Protein AF-A0A658K3F8-F1 (afdb_monomer_lite)

Foldseek 3Di:
DAEAEAEQFDWDPDDPDQLATAHDPRRLVVLLVVLVVCLPPPAPAEEFESRRSRQSSSVSSCVSNVPDDHHHYDPQLDQVHFPVVVVVVVVVVPDPYYYHHDLFVLLVVLLVVLLVCVVVVNNVVSVVSQVVSCVRQLARARSQEAEEGRETEDSRNLHHHDNQEYYEYNEYEYYNHYQDFPDFDADPVRHGDPDDRGGYYHYYPHYD

Radius of gyration: 18.45 Å; chains: 1; bounding box: 53×33×48 Å

pLDDT: mean 85.7, std 9.73, range [58.06, 98.25]

Secondary structure (DSSP, 8-state):
-EEEE-PPPPB-S--SSGGGPPBPHHHHHHHHHHHHTTTTS---EEEE-SSHHHHHHHHHHHHHTT--SPPEE-TTSSTTS-HHHHHHHHHTT--SEEEE--HHHHHHHHHHHHHHHHHTT-HHHHHHHHHHHHHHHS-EE-TT-EE-TT-EESS-TT-EE-TT-EE-TT-EE-TT-EE--S---B-TTS-B--SS--S-EE-TT-B-

Structure (mmCIF, N/CA/C/O backbone):
data_AF-A0A658K3F8-F1
#
_entry.id   AF-A0A658K3F8-F1
#
loop_
_atom_site.group_PDB
_atom_site.id
_atom_site.type_symbol
_atom_site.label_atom_id
_atom_site.label_alt_id
_atom_site.label_comp_id
_atom_site.label_asym_id
_atom_site.label_entity_id
_atom_site.label_seq_id
_atom_site.pdbx_PDB_ins_code
_atom_site.Cartn_x
_atom_site.Cartn_y
_atom_site.Cartn_z
_atom_site.occupancy
_atom_site.B_iso_or_equiv
_atom_site.auth_seq_id
_atom_site.auth_comp_id
_atom_site.auth_asym_id
_atom_site.auth_atom_id
_atom_site.pdbx_PDB_model_num
ATOM 1 N N . MET A 1 1 ? -20.875 7.433 -0.614 1.00 68.62 1 MET A N 1
ATOM 2 C CA . MET A 1 1 ? -19.942 6.891 0.392 1.00 68.62 1 MET A CA 1
ATOM 3 C C . MET A 1 1 ? -18.562 7.518 0.230 1.00 68.62 1 MET A C 1
ATOM 5 O O . MET A 1 1 ? -17.985 7.473 -0.850 1.00 68.62 1 MET A O 1
ATOM 9 N N . LYS A 1 2 ? -18.049 8.120 1.294 1.00 70.25 2 LYS A N 1
ATOM 10 C CA . LYS A 1 2 ? -16.723 8.706 1.441 1.00 70.25 2 LYS A CA 1
ATOM 11 C C . LYS A 1 2 ? -15.919 7.788 2.354 1.00 70.25 2 LYS A C 1
ATOM 13 O O . LYS A 1 2 ? -16.357 7.418 3.435 1.00 70.25 2 LYS A O 1
ATOM 18 N N . VAL A 1 3 ? -14.759 7.361 1.886 1.00 73.12 3 VAL A N 1
ATOM 19 C CA . VAL A 1 3 ? -13.933 6.394 2.605 1.00 73.12 3 VAL A CA 1
ATOM 20 C C . VAL A 1 3 ? -12.664 7.095 3.055 1.00 73.12 3 VAL A C 1
ATOM 22 O O . VAL A 1 3 ? -11.896 7.597 2.237 1.00 73.12 3 VAL A O 1
ATOM 25 N N . TRP A 1 4 ? -12.463 7.143 4.361 1.00 79.94 4 TRP A N 1
ATOM 26 C CA . TRP A 1 4 ? -11.221 7.535 4.997 1.00 79.94 4 TRP A CA 1
ATOM 27 C C . TRP A 1 4 ? -10.338 6.298 5.104 1.00 79.94 4 TRP A C 1
ATOM 29 O O . TRP A 1 4 ? -10.819 5.225 5.447 1.00 79.94 4 TRP A O 1
ATOM 39 N N . VAL A 1 5 ? -9.048 6.412 4.815 1.00 76.31 5 VAL A N 1
ATOM 40 C CA . VAL A 1 5 ? -8.117 5.286 4.955 1.00 76.31 5 VAL A CA 1
ATOM 41 C C . VAL A 1 5 ? -7.021 5.700 5.918 1.00 76.31 5 VAL A C 1
ATOM 43 O O . VAL A 1 5 ? -6.378 6.726 5.713 1.00 76.31 5 VAL A O 1
ATOM 46 N N . LEU A 1 6 ? -6.817 4.910 6.965 1.00 80.12 6 LEU A N 1
ATOM 47 C CA . LEU A 1 6 ? -5.756 5.093 7.938 1.00 80.12 6 LEU A CA 1
ATOM 48 C C . LEU A 1 6 ? -4.706 3.996 7.773 1.00 80.12 6 LEU A C 1
ATOM 50 O O . LEU A 1 6 ? -5.012 2.820 7.590 1.00 80.12 6 LEU A O 1
ATOM 54 N N . ARG A 1 7 ? -3.435 4.363 7.864 1.00 77.31 7 ARG A N 1
ATOM 55 C CA . ARG A 1 7 ? -2.353 3.389 8.003 1.00 77.31 7 ARG A CA 1
ATOM 56 C C . ARG A 1 7 ? -2.308 2.908 9.457 1.00 77.31 7 ARG A C 1
ATOM 58 O O . ARG A 1 7 ? -2.463 3.709 10.374 1.00 77.31 7 ARG A O 1
ATOM 65 N N . HIS A 1 8 ? -2.090 1.610 9.676 1.00 79.75 8 HIS A N 1
ATOM 66 C CA . HIS A 1 8 ? -1.760 1.137 11.020 1.00 79.75 8 HIS A CA 1
ATOM 67 C C . HIS A 1 8 ? -0.403 1.706 11.448 1.00 79.75 8 HIS A C 1
ATOM 69 O O . HIS A 1 8 ? 0.494 1.836 10.614 1.00 79.75 8 HIS A O 1
ATOM 75 N N . GLY A 1 9 ? -0.232 2.010 12.733 1.00 79.06 9 GLY A N 1
ATOM 76 C CA . GLY A 1 9 ? 1.071 2.437 13.250 1.00 79.06 9 GLY A CA 1
ATOM 77 C C . GLY A 1 9 ? 2.155 1.374 13.052 1.00 79.06 9 GLY A C 1
ATOM 78 O O . GLY A 1 9 ? 1.865 0.219 12.706 1.00 79.06 9 GLY A O 1
ATOM 79 N N . GLU A 1 10 ? 3.411 1.750 13.281 1.00 83.75 10 GLU A N 1
ATOM 80 C CA . GLU A 1 10 ? 4.522 0.800 13.303 1.00 83.75 10 GLU A CA 1
ATOM 81 C C . GLU A 1 10 ? 4.218 -0.423 14.195 1.00 83.75 10 GLU A C 1
ATOM 83 O O . GLU A 1 10 ? 3.785 -0.300 15.344 1.00 83.75 10 GLU A O 1
ATOM 88 N N . ALA A 1 11 ? 4.448 -1.622 13.653 1.00 85.94 11 ALA A N 1
ATOM 89 C CA . ALA A 1 11 ? 4.205 -2.888 14.335 1.00 85.94 11 ALA A CA 1
ATOM 90 C C . ALA A 1 11 ? 5.517 -3.580 14.720 1.00 85.94 11 ALA A C 1
ATOM 92 O O . ALA A 1 11 ? 6.485 -3.566 13.955 1.00 85.94 11 ALA A O 1
ATOM 93 N N . GLN A 1 12 ? 5.521 -4.249 15.874 1.00 88.25 12 GLN A N 1
ATOM 94 C CA . GLN A 1 12 ? 6.663 -4.991 16.411 1.00 88.25 12 GLN A CA 1
ATOM 95 C C . GLN A 1 12 ? 7.253 -5.939 15.367 1.00 88.25 12 GLN A C 1
ATOM 97 O O . GLN A 1 12 ? 6.523 -6.544 14.590 1.00 88.25 12 GLN A O 1
ATOM 102 N N . SER A 1 13 ? 8.574 -6.100 15.341 1.00 77.62 13 SER A N 1
ATOM 103 C CA . SER A 1 13 ? 9.256 -6.925 14.333 1.00 77.62 13 SER A CA 1
ATOM 104 C C . SER A 1 13 ? 9.153 -8.436 14.575 1.00 77.62 13 SER A C 1
ATOM 106 O O . SER A 1 13 ? 9.454 -9.211 13.671 1.00 77.62 13 SER A O 1
ATOM 108 N N . ARG A 1 14 ? 8.740 -8.874 15.773 1.00 81.69 14 ARG A N 1
ATOM 109 C CA . ARG A 1 14 ? 8.625 -10.293 16.147 1.00 81.69 14 ARG A CA 1
ATOM 110 C C . ARG A 1 14 ? 7.246 -10.597 16.724 1.00 81.69 14 ARG A C 1
ATOM 112 O O . ARG A 1 14 ? 6.824 -9.944 17.668 1.00 81.69 14 ARG A O 1
ATOM 119 N N . ALA A 1 15 ? 6.600 -11.625 16.185 1.00 86.12 15 ALA A N 1
ATOM 120 C CA . ALA A 1 15 ? 5.382 -12.249 16.700 1.00 86.12 15 ALA A CA 1
ATOM 121 C C . ALA A 1 15 ? 5.323 -13.707 16.207 1.00 86.12 15 ALA A C 1
ATOM 123 O O . ALA A 1 15 ? 6.185 -14.130 15.434 1.00 86.12 15 ALA A O 1
ATOM 124 N N . ARG A 1 16 ? 4.327 -14.486 16.651 1.00 82.12 16 ARG A N 1
ATOM 125 C CA . ARG A 1 16 ? 4.131 -15.874 16.181 1.00 82.12 16 ARG A CA 1
ATOM 126 C C . ARG A 1 16 ? 3.699 -15.939 14.718 1.00 82.12 16 ARG A C 1
ATOM 128 O O . ARG A 1 16 ? 4.094 -16.850 14.001 1.00 82.12 16 ARG A O 1
ATOM 135 N N . SER A 1 17 ? 2.907 -14.964 14.293 1.00 82.19 17 SER A N 1
ATOM 136 C CA . SER A 1 17 ? 2.431 -14.778 12.929 1.00 82.19 17 SER A CA 1
ATOM 137 C C . SER A 1 17 ? 2.352 -13.284 12.629 1.00 82.19 17 SER A C 1
ATOM 139 O O . SER A 1 17 ? 2.355 -12.462 13.551 1.00 82.19 17 SER A O 1
ATOM 141 N N . ASP A 1 18 ? 2.274 -12.909 11.353 1.00 78.19 18 ASP A N 1
ATOM 142 C CA . ASP A 1 18 ? 2.158 -11.494 11.009 1.00 78.19 18 ASP A CA 1
ATOM 143 C C . ASP A 1 18 ? 0.880 -10.854 11.583 1.00 78.19 18 ASP A C 1
ATOM 145 O O . ASP A 1 18 ? 0.918 -9.753 12.140 1.00 78.19 18 ASP A O 1
ATOM 149 N N . ALA A 1 19 ? -0.239 -11.578 11.518 1.00 83.38 19 ALA A N 1
ATOM 150 C CA . ALA A 1 19 ? -1.534 -11.129 12.020 1.00 83.38 19 ALA A CA 1
ATOM 151 C C . ALA A 1 19 ? -1.521 -10.809 13.526 1.00 83.38 19 ALA A C 1
ATOM 153 O O . ALA A 1 19 ? -2.299 -9.974 13.986 1.00 83.38 19 ALA A O 1
ATOM 154 N N . GLU A 1 20 ? -0.618 -11.433 14.287 1.00 89.06 20 GLU A N 1
ATOM 155 C CA . GLU A 1 20 ? -0.480 -11.266 15.737 1.00 89.06 20 GLU A CA 1
ATOM 156 C C . GLU A 1 20 ? 0.454 -10.119 16.149 1.00 89.06 20 GLU A C 1
ATOM 158 O O . GLU A 1 20 ? 0.614 -9.857 17.339 1.00 89.06 20 GLU A O 1
ATOM 163 N N . ARG A 1 21 ? 1.086 -9.415 15.202 1.00 88.50 21 ARG A N 1
ATOM 164 C CA . ARG A 1 21 ? 2.003 -8.316 15.537 1.00 88.50 21 ARG A CA 1
ATOM 165 C C . ARG A 1 21 ? 1.253 -7.154 16.179 1.00 88.50 21 ARG A C 1
ATOM 167 O O . ARG A 1 21 ? 0.341 -6.583 15.577 1.00 88.50 21 ARG A O 1
ATOM 174 N N . GLU A 1 22 ? 1.693 -6.770 17.371 1.00 93.81 22 GLU A N 1
ATOM 175 C CA . GLU A 1 22 ? 1.213 -5.587 18.083 1.00 93.81 22 GLU A CA 1
ATOM 176 C C . GLU A 1 22 ? 1.875 -4.302 17.574 1.00 93.81 22 GLU A C 1
ATOM 178 O O . GLU A 1 22 ? 2.962 -4.329 16.997 1.00 93.81 22 GLU A O 1
ATOM 183 N N . LEU A 1 23 ? 1.249 -3.156 17.838 1.00 92.19 23 LEU A N 1
ATOM 184 C CA . LEU A 1 23 ? 1.860 -1.842 17.656 1.00 92.19 23 LEU A CA 1
ATOM 185 C C . LEU A 1 23 ? 3.037 -1.637 18.618 1.00 92.19 23 LEU A C 1
ATOM 187 O O . LEU A 1 23 ? 2.956 -1.973 19.806 1.00 92.19 23 LEU A O 1
ATOM 191 N N . THR A 1 24 ? 4.111 -1.020 18.124 1.00 92.56 24 THR A N 1
ATOM 192 C CA . THR A 1 24 ? 5.193 -0.503 18.974 1.00 92.56 24 THR A CA 1
ATOM 193 C C . THR A 1 24 ? 4.720 0.732 19.744 1.00 92.56 24 THR A C 1
ATOM 195 O O . THR A 1 24 ? 3.685 1.319 19.427 1.00 92.56 24 THR A O 1
ATOM 198 N N . ALA A 1 25 ? 5.463 1.154 20.773 1.00 92.62 25 ALA A N 1
ATOM 199 C CA . ALA A 1 25 ? 5.165 2.410 21.468 1.00 92.62 25 ALA A CA 1
ATOM 200 C C . ALA A 1 25 ? 5.172 3.600 20.491 1.00 92.62 25 ALA A C 1
ATOM 202 O O . ALA A 1 25 ? 4.242 4.402 20.491 1.00 92.62 25 ALA A O 1
ATOM 203 N N . HIS A 1 26 ? 6.159 3.631 19.589 1.00 88.88 26 HIS A N 1
ATOM 204 C CA . HIS A 1 26 ? 6.239 4.625 18.524 1.00 88.88 26 HIS A CA 1
ATOM 205 C C . HIS A 1 26 ? 5.029 4.558 17.583 1.00 88.88 26 HIS A C 1
ATOM 207 O O . HIS A 1 26 ? 4.379 5.575 17.349 1.00 88.88 26 HIS A O 1
ATOM 213 N N . GLY A 1 27 ? 4.645 3.358 17.135 1.00 88.31 27 GLY A N 1
ATOM 214 C CA . GLY A 1 27 ? 3.471 3.173 16.283 1.00 88.31 27 GLY A CA 1
ATOM 215 C C . GLY A 1 27 ? 2.169 3.663 16.921 1.00 88.31 27 GLY A C 1
ATOM 216 O O . GLY A 1 27 ? 1.311 4.214 16.237 1.00 88.31 27 GLY A O 1
ATOM 217 N N . ARG A 1 28 ? 2.016 3.533 18.244 1.00 94.19 28 ARG A N 1
ATOM 218 C CA . ARG A 1 28 ? 0.854 4.085 18.965 1.00 94.19 28 ARG A CA 1
ATOM 219 C C . ARG A 1 28 ? 0.840 5.615 18.932 1.00 94.19 28 ARG A C 1
ATOM 221 O O . ARG A 1 28 ? -0.218 6.200 18.712 1.00 94.19 28 ARG A O 1
ATOM 228 N N . GLU A 1 29 ? 1.991 6.260 19.104 1.00 91.44 29 GLU A N 1
ATOM 229 C CA . GLU A 1 29 ? 2.109 7.719 18.984 1.00 91.44 29 GLU A CA 1
ATOM 230 C C . GLU A 1 29 ? 1.800 8.212 17.563 1.00 91.44 29 GLU A C 1
ATOM 232 O O . GLU A 1 29 ? 1.117 9.225 17.406 1.00 91.44 29 GLU A O 1
ATOM 237 N N . GLU A 1 30 ? 2.262 7.502 16.526 1.00 87.25 30 GLU A N 1
ATOM 238 C CA . GLU A 1 30 ? 1.936 7.811 15.124 1.00 87.25 30 GLU A CA 1
ATOM 239 C C . GLU A 1 30 ? 0.423 7.784 14.872 1.00 87.25 30 GLU A C 1
ATOM 241 O O . GLU A 1 30 ? -0.129 8.690 14.237 1.00 87.25 30 GLU A O 1
ATOM 246 N N . VAL A 1 31 ? -0.261 6.762 15.397 1.00 89.81 31 VAL A N 1
ATOM 247 C CA . VAL A 1 31 ? -1.717 6.619 15.266 1.00 89.81 31 VAL A CA 1
ATOM 248 C C . VAL A 1 31 ? -2.440 7.769 15.955 1.00 89.81 31 VAL A C 1
ATOM 250 O O . VAL A 1 31 ? -3.325 8.367 15.349 1.00 89.81 31 VAL A O 1
ATOM 253 N N . LEU A 1 32 ? -2.050 8.123 17.183 1.00 90.19 32 LEU A N 1
ATOM 254 C CA . LEU A 1 32 ? -2.674 9.226 17.921 1.00 90.19 32 LEU A CA 1
ATOM 255 C C . LEU A 1 32 ? -2.504 10.566 17.197 1.00 90.19 32 LEU A C 1
ATOM 257 O O . LEU A 1 32 ? -3.468 11.315 17.064 1.00 90.19 32 LEU A O 1
ATOM 261 N N . LYS A 1 33 ? -1.311 10.848 16.657 1.00 87.31 33 LYS A N 1
ATOM 262 C CA . LYS A 1 33 ? -1.076 12.047 15.833 1.00 87.31 33 LYS A CA 1
ATOM 263 C C . LYS A 1 33 ? -1.969 12.058 14.592 1.00 87.31 33 LYS A C 1
ATOM 265 O O . LYS A 1 33 ? -2.564 13.081 14.273 1.00 87.31 33 LYS A O 1
ATOM 270 N N . SER A 1 34 ? -2.103 10.912 13.927 1.00 83.06 34 SER A N 1
ATOM 271 C CA . SER A 1 34 ? -2.949 10.774 12.737 1.00 83.06 34 SER A CA 1
ATOM 272 C C . SER A 1 34 ? -4.440 10.929 13.060 1.00 83.06 34 SER A C 1
ATOM 274 O O . SER A 1 34 ? -5.179 11.529 12.281 1.00 83.06 34 SER A O 1
ATOM 276 N N . ALA A 1 35 ? -4.884 10.443 14.223 1.00 86.69 35 ALA A N 1
ATOM 277 C CA . ALA A 1 35 ? -6.269 10.539 14.676 1.00 86.69 35 ALA A CA 1
ATOM 278 C C . ALA A 1 35 ? -6.718 11.991 14.902 1.00 86.69 35 ALA A C 1
ATOM 280 O O . ALA A 1 35 ? -7.875 12.311 14.637 1.00 86.69 35 ALA A O 1
ATOM 281 N N . VAL A 1 36 ? -5.810 12.898 15.288 1.00 84.31 36 VAL A N 1
ATOM 282 C CA . VAL A 1 36 ? -6.122 14.334 15.421 1.00 84.31 36 VAL A CA 1
ATOM 283 C C . VAL A 1 36 ? -6.656 14.917 14.106 1.00 84.31 36 VAL A C 1
ATOM 285 O O . VAL A 1 36 ? -7.581 15.729 14.129 1.00 84.31 36 VAL A O 1
ATOM 288 N N . HIS A 1 37 ? -6.158 14.463 12.953 1.00 81.88 37 HIS A N 1
ATOM 289 C CA . HIS A 1 37 ? -6.636 14.910 11.637 1.00 81.88 37 HIS A CA 1
ATOM 290 C C . HIS A 1 37 ? -8.028 14.380 11.259 1.00 81.88 37 HIS A C 1
ATOM 292 O O . HIS A 1 37 ? -8.587 14.799 10.245 1.00 81.88 37 HIS A O 1
ATOM 298 N N . LEU A 1 38 ? -8.575 13.453 12.050 1.00 81.19 38 LEU A N 1
ATOM 299 C CA . LEU A 1 38 ? -9.911 12.890 11.871 1.00 81.19 38 LEU A CA 1
ATOM 300 C C . LEU A 1 38 ? -10.955 13.520 12.811 1.00 81.19 38 LEU A C 1
ATOM 302 O O . LEU A 1 38 ? -12.141 13.246 12.655 1.00 81.19 38 LEU A O 1
ATOM 306 N N . SER A 1 39 ? -10.538 14.373 13.755 1.00 78.19 39 SER A N 1
ATOM 307 C CA . SER A 1 39 ? -11.400 14.945 14.808 1.00 78.19 39 SER A CA 1
ATOM 308 C C . SER A 1 39 ? -12.572 15.775 14.279 1.00 78.19 39 SER A C 1
ATOM 310 O O . SER A 1 39 ? -13.596 15.895 14.941 1.00 78.19 39 SER A O 1
ATOM 312 N N . ASP A 1 40 ? -12.425 16.368 13.095 1.00 78.19 40 ASP A N 1
ATOM 313 C CA . ASP A 1 40 ? -13.440 17.190 12.434 1.00 78.19 40 ASP A CA 1
ATOM 314 C C . ASP A 1 40 ? -14.301 16.395 11.435 1.00 78.19 40 ASP A C 1
ATOM 316 O O . ASP A 1 40 ? -15.108 16.981 10.710 1.00 78.19 40 ASP A O 1
ATOM 320 N N . LYS A 1 41 ? -14.119 15.069 11.343 1.00 77.50 41 LYS A N 1
ATOM 321 C CA . LYS A 1 41 ? -14.810 14.220 10.364 1.00 77.50 41 LYS A CA 1
ATOM 322 C C . LYS A 1 41 ? -16.002 13.502 10.990 1.00 77.50 41 LYS A C 1
ATOM 324 O O . LYS A 1 41 ? -15.922 12.958 12.087 1.00 77.50 41 LYS A O 1
ATOM 329 N N . SER A 1 42 ? -17.097 13.421 10.241 1.00 79.25 42 SER A N 1
ATOM 330 C CA . SER A 1 42 ? -18.317 12.682 10.583 1.00 79.25 42 SER A CA 1
ATOM 331 C C . SER A 1 42 ? -18.169 11.178 10.328 1.00 79.25 42 SER A C 1
ATOM 333 O O . SER A 1 42 ? -18.875 10.598 9.504 1.00 79.25 42 SER A O 1
ATOM 335 N N . VAL A 1 43 ? -17.232 10.526 11.024 1.00 83.12 43 VAL A N 1
ATOM 336 C CA . VAL A 1 43 ? -17.043 9.070 10.920 1.00 83.12 43 VAL A CA 1
ATOM 337 C C . VAL A 1 43 ? -18.272 8.357 11.490 1.00 83.12 43 VAL A C 1
ATOM 339 O O . VAL A 1 43 ? -18.598 8.527 12.659 1.00 83.12 43 VAL A O 1
ATOM 342 N N . GLN A 1 44 ? -18.946 7.549 10.666 1.00 85.12 44 GLN A N 1
ATOM 343 C CA . GLN A 1 44 ? -20.131 6.775 11.073 1.00 85.12 44 GLN A CA 1
ATOM 344 C C . GLN A 1 44 ? -19.794 5.330 11.441 1.00 85.12 44 GLN A C 1
ATOM 346 O O . GLN A 1 44 ? -20.576 4.653 12.103 1.00 85.12 44 GLN A O 1
ATOM 351 N N . ARG A 1 45 ? -18.658 4.818 10.958 1.00 90.00 45 ARG A N 1
ATOM 352 C CA . ARG A 1 45 ? -18.218 3.449 11.219 1.00 90.00 45 ARG A CA 1
ATOM 353 C C . ARG A 1 45 ? -16.704 3.333 11.104 1.00 90.00 45 ARG A C 1
ATOM 355 O O . ARG A 1 45 ? -16.107 3.801 10.132 1.00 90.00 45 ARG A O 1
ATOM 362 N N . ILE A 1 46 ? -16.099 2.649 12.070 1.00 91.50 46 ILE A N 1
ATOM 363 C CA . ILE A 1 46 ? -14.683 2.269 12.045 1.00 91.50 46 ILE A CA 1
ATOM 364 C C . ILE A 1 46 ? -14.605 0.774 11.752 1.00 91.50 46 ILE A C 1
ATOM 366 O O . ILE A 1 46 ? -15.199 -0.028 12.475 1.00 91.50 46 ILE A O 1
ATOM 370 N N . ILE A 1 47 ? -13.895 0.405 10.685 1.00 91.38 47 ILE A N 1
ATOM 371 C CA . ILE A 1 47 ? -13.772 -0.983 10.235 1.00 91.38 47 ILE A CA 1
ATOM 372 C C . ILE A 1 47 ? -12.302 -1.377 10.211 1.00 91.38 47 ILE A C 1
ATOM 374 O O . ILE A 1 47 ? -11.459 -0.664 9.665 1.00 91.38 47 ILE A O 1
ATOM 378 N N . ALA A 1 48 ? -11.995 -2.532 10.790 1.00 90.88 48 ALA A N 1
ATOM 379 C CA . ALA A 1 48 ? -10.640 -3.050 10.870 1.00 90.88 48 ALA A CA 1
ATOM 380 C C . ALA A 1 48 ? -10.568 -4.515 10.438 1.00 90.88 48 ALA A C 1
ATOM 382 O O . ALA A 1 48 ? -11.534 -5.276 10.534 1.00 90.88 48 ALA A O 1
ATOM 383 N N . SER A 1 49 ? -9.387 -4.907 9.971 1.00 89.25 49 SER A N 1
ATOM 384 C CA . SER A 1 49 ? -9.047 -6.312 9.774 1.00 89.25 49 SER A CA 1
ATOM 385 C C . SER A 1 49 ? -8.893 -7.017 11.131 1.00 89.25 49 SER A C 1
ATOM 387 O O . SER A 1 49 ? -8.682 -6.347 12.145 1.00 89.25 49 SER A O 1
ATOM 389 N N . PRO A 1 50 ? -8.935 -8.361 11.181 1.00 89.38 50 PRO A N 1
ATOM 390 C CA . PRO A 1 50 ? -8.707 -9.113 12.415 1.00 89.38 50 PRO A CA 1
ATOM 391 C C . PRO A 1 50 ? -7.256 -9.049 12.925 1.00 89.38 50 PRO A C 1
ATOM 393 O O . PRO A 1 50 ? -6.942 -9.670 13.936 1.00 89.38 50 PRO A O 1
ATOM 396 N N . TYR A 1 51 ? -6.353 -8.339 12.242 1.00 90.19 51 TYR A N 1
ATOM 397 C CA . TYR A 1 51 ? -4.949 -8.273 12.636 1.00 90.19 51 TYR A CA 1
ATOM 398 C C . TYR A 1 51 ? -4.790 -7.387 13.872 1.00 90.19 51 TYR A C 1
ATOM 400 O O . TYR A 1 51 ? -5.346 -6.289 13.942 1.00 90.19 51 TYR A O 1
ATOM 408 N N . VAL A 1 52 ? -3.964 -7.818 14.825 1.00 92.06 52 VAL A N 1
ATOM 409 C CA . VAL A 1 52 ? -3.828 -7.178 16.142 1.00 92.06 52 VAL A CA 1
ATOM 410 C C . VAL A 1 52 ? -3.447 -5.701 16.021 1.00 92.06 52 VAL A C 1
ATOM 412 O O . VAL A 1 52 ? -4.115 -4.849 16.604 1.00 92.06 52 VAL A O 1
ATOM 415 N N . ARG A 1 53 ? -2.447 -5.358 15.198 1.00 91.75 53 ARG A N 1
ATOM 416 C CA . ARG A 1 53 ? -2.074 -3.956 14.923 1.00 91.75 53 ARG A CA 1
ATOM 417 C C . ARG A 1 53 ? -3.208 -3.112 14.336 1.00 91.75 53 ARG A C 1
ATOM 419 O O . ARG A 1 53 ? -3.301 -1.925 14.646 1.00 91.75 53 ARG A O 1
ATOM 426 N N . ALA A 1 54 ? -4.060 -3.698 13.491 1.00 89.69 54 ALA A N 1
ATOM 427 C CA . ALA A 1 54 ? -5.170 -2.991 12.858 1.00 89.69 54 ALA A CA 1
ATOM 428 C C . ALA A 1 54 ? -6.280 -2.713 13.877 1.00 89.69 54 ALA A C 1
ATOM 430 O O . ALA A 1 54 ? -6.776 -1.590 13.941 1.00 89.69 54 ALA A O 1
ATOM 431 N N . LEU A 1 55 ? -6.589 -3.694 14.731 1.00 93.69 55 LEU A N 1
ATOM 432 C CA . LEU A 1 55 ? -7.521 -3.540 15.848 1.00 93.69 55 LEU A CA 1
ATOM 433 C C . LEU A 1 55 ? -7.025 -2.507 16.864 1.00 93.69 55 LEU A C 1
ATOM 435 O O . LEU A 1 55 ? -7.772 -1.608 17.237 1.00 93.69 55 LEU A O 1
ATOM 439 N N . GLN A 1 56 ? -5.752 -2.575 17.262 1.00 94.38 56 GLN A N 1
ATOM 440 C CA . GLN A 1 56 ? -5.150 -1.600 18.177 1.00 94.38 56 GLN A CA 1
ATOM 441 C C . GLN A 1 56 ? -5.150 -0.186 17.585 1.00 94.38 56 GLN A C 1
ATOM 443 O O . GLN A 1 56 ? -5.440 0.772 18.295 1.00 94.38 56 GLN A O 1
ATOM 448 N N . THR A 1 57 ? -4.870 -0.053 16.285 1.00 92.88 57 THR A N 1
ATOM 449 C CA . THR A 1 57 ? -4.960 1.230 15.574 1.00 92.88 57 THR A CA 1
ATOM 450 C C . THR A 1 57 ? -6.387 1.770 15.612 1.00 92.88 57 THR A C 1
ATOM 452 O O . THR A 1 57 ? -6.607 2.911 16.009 1.00 92.88 57 THR A O 1
ATOM 455 N N . ALA A 1 58 ? -7.360 0.950 15.213 1.00 93.19 58 ALA A N 1
ATOM 456 C CA . ALA A 1 58 ? -8.759 1.345 15.150 1.00 93.19 58 ALA A CA 1
ATOM 457 C C . ALA A 1 58 ? -9.310 1.729 16.528 1.00 93.19 58 ALA A C 1
ATOM 459 O O . ALA A 1 58 ? -10.037 2.711 16.636 1.00 93.19 58 ALA A O 1
ATOM 460 N N . GLU A 1 59 ? -8.920 1.011 17.581 1.00 95.00 59 GLU A N 1
ATOM 461 C CA . GLU A 1 59 ? -9.342 1.306 18.948 1.00 95.00 59 GLU A CA 1
ATOM 462 C C . GLU A 1 59 ? -8.723 2.606 19.480 1.00 95.00 59 GLU A C 1
ATOM 464 O O . GLU A 1 59 ? -9.425 3.416 20.082 1.00 95.00 59 GLU A O 1
ATOM 469 N N . LEU A 1 60 ? -7.440 2.864 19.204 1.00 94.44 60 LEU A N 1
ATOM 470 C CA . LEU A 1 60 ? -6.805 4.143 19.545 1.00 94.44 60 LEU A CA 1
ATOM 471 C C . LEU A 1 60 ? -7.505 5.325 18.863 1.00 94.44 60 LEU A C 1
ATOM 473 O O . LEU A 1 60 ? -7.764 6.345 19.498 1.00 94.44 60 LEU A O 1
ATOM 477 N N . VAL A 1 61 ? -7.847 5.178 17.582 1.00 92.06 61 VAL A N 1
ATOM 478 C CA . VAL A 1 61 ? -8.586 6.199 16.825 1.00 92.06 61 VAL A CA 1
ATOM 479 C C . VAL A 1 61 ? -9.987 6.374 17.395 1.00 92.06 61 VAL A C 1
ATOM 481 O O . VAL A 1 61 ? -10.409 7.502 17.627 1.00 92.06 61 VAL A O 1
ATOM 484 N N . ARG A 1 62 ? -10.689 5.271 17.677 1.00 93.19 62 ARG A N 1
ATOM 485 C CA . ARG A 1 62 ? -12.020 5.285 18.288 1.00 93.19 62 ARG A CA 1
ATOM 486 C C . ARG A 1 62 ? -12.022 6.097 19.583 1.00 93.19 62 ARG A C 1
ATOM 488 O O . ARG A 1 62 ? -12.849 6.991 19.744 1.00 93.19 62 ARG A O 1
ATOM 495 N N . GLN A 1 63 ? -11.072 5.813 20.474 1.00 92.44 63 GLN A N 1
ATOM 496 C CA . GLN A 1 63 ? -10.914 6.517 21.747 1.00 92.44 63 GLN A CA 1
ATOM 497 C C . GLN A 1 63 ? -10.566 7.993 21.540 1.00 92.44 63 GLN A C 1
ATOM 499 O O . GLN A 1 63 ? -11.183 8.855 22.159 1.00 92.44 63 GLN A O 1
ATOM 504 N N . SER A 1 64 ? -9.627 8.292 20.638 1.00 90.94 64 SER A N 1
ATOM 505 C CA . SER A 1 64 ? -9.204 9.665 20.344 1.00 90.94 64 SER A CA 1
ATOM 506 C C . SER A 1 64 ? -10.322 10.527 19.753 1.00 90.94 64 SER A C 1
ATOM 508 O O . SER A 1 64 ? -10.341 11.731 19.991 1.00 90.94 64 SER A O 1
ATOM 510 N N . LEU A 1 65 ? -11.235 9.932 18.980 1.00 89.50 65 LEU A N 1
ATOM 511 C CA . LEU A 1 65 ? -12.381 10.621 18.382 1.00 89.50 65 LEU A CA 1
ATOM 512 C C . LEU A 1 65 ? -13.598 10.692 19.314 1.00 89.50 65 LEU A C 1
ATOM 514 O O . LEU A 1 65 ? -14.592 11.321 18.962 1.00 89.50 65 LEU A O 1
ATOM 518 N N . GLY A 1 66 ? -13.564 10.022 20.471 1.00 89.12 66 GLY A N 1
ATOM 519 C CA . GLY A 1 66 ? -14.750 9.853 21.314 1.00 89.12 66 GLY A CA 1
ATOM 520 C C . GLY A 1 66 ? -15.876 9.085 20.609 1.00 89.12 66 GLY A C 1
ATOM 521 O O . GLY A 1 66 ? -17.052 9.314 20.885 1.00 89.12 66 GLY A O 1
ATOM 522 N N . PHE A 1 67 ? -15.532 8.201 19.666 1.00 89.12 67 PHE A N 1
ATOM 523 C CA . PHE A 1 67 ? -16.504 7.437 18.891 1.00 89.12 67 PHE A CA 1
ATOM 524 C C . PHE A 1 67 ? -17.073 6.292 19.743 1.00 89.12 67 PHE A C 1
ATOM 526 O O . PHE A 1 67 ? -16.337 5.421 20.211 1.00 89.12 67 PHE A O 1
ATOM 533 N N . ASN A 1 68 ? -18.384 6.302 19.981 1.00 88.69 68 ASN A N 1
ATOM 534 C CA . ASN A 1 68 ? -19.011 5.402 20.956 1.00 88.69 68 ASN A CA 1
ATOM 535 C C . ASN A 1 68 ? -19.269 3.990 20.417 1.00 88.69 68 ASN A C 1
ATOM 537 O O . ASN A 1 68 ? -19.220 3.035 21.193 1.00 88.69 68 ASN A O 1
ATOM 541 N N . ASP A 1 69 ? -19.516 3.848 19.114 1.00 91.19 69 ASP A N 1
ATOM 542 C CA . ASP A 1 69 ? -19.803 2.542 18.524 1.00 91.19 69 ASP A CA 1
ATOM 543 C C . ASP A 1 69 ? -18.533 1.679 18.438 1.00 91.19 69 ASP A C 1
ATOM 545 O O . ASP A 1 69 ? -17.431 2.199 18.223 1.00 91.19 69 ASP A O 1
ATOM 549 N N . PRO A 1 70 ? -18.654 0.349 18.593 1.00 93.12 70 PRO A N 1
ATOM 550 C CA . PRO A 1 70 ? -17.505 -0.544 18.560 1.00 93.12 70 PRO A CA 1
ATOM 551 C C . PRO A 1 70 ? -16.849 -0.589 17.175 1.00 93.12 70 PRO A C 1
ATOM 553 O O . PRO A 1 70 ? -17.506 -0.449 16.140 1.00 93.12 70 PRO A O 1
ATOM 556 N N . VAL A 1 71 ? -15.542 -0.869 17.156 1.00 92.88 71 VAL A N 1
ATOM 557 C CA . VAL A 1 71 ? -14.826 -1.191 15.916 1.00 92.88 71 VAL A CA 1
ATOM 558 C C . VAL A 1 71 ? -15.425 -2.458 15.307 1.00 92.88 71 VAL A C 1
ATOM 560 O O . VAL A 1 71 ? -15.473 -3.513 15.943 1.00 92.88 71 VAL A O 1
ATOM 563 N N . VAL A 1 72 ? -15.845 -2.375 14.046 1.00 93.69 72 VAL A N 1
ATOM 564 C CA . VAL A 1 72 ? -16.356 -3.526 13.304 1.00 93.69 72 VAL A CA 1
ATOM 565 C C . VAL A 1 72 ? -15.173 -4.292 12.725 1.00 93.69 72 VAL A C 1
ATOM 567 O O . VAL A 1 72 ? -14.451 -3.795 11.862 1.00 93.69 72 VAL A O 1
ATOM 570 N N . THR A 1 73 ? -14.969 -5.517 13.200 1.00 93.25 73 THR A N 1
ATOM 571 C CA . THR A 1 73 ? -13.916 -6.395 12.678 1.00 93.25 73 THR A CA 1
ATOM 572 C C . THR A 1 73 ? -14.462 -7.225 11.528 1.00 93.25 73 THR A C 1
ATOM 574 O O . THR A 1 73 ? -15.498 -7.873 11.677 1.00 93.25 73 THR A O 1
ATOM 577 N N . VAL A 1 74 ? -13.770 -7.228 10.389 1.00 91.12 74 VAL A N 1
ATOM 578 C CA . VAL A 1 74 ? -14.223 -7.945 9.191 1.00 91.12 74 VAL A CA 1
ATOM 579 C C . VAL A 1 74 ? -13.109 -8.804 8.584 1.00 91.12 74 VAL A C 1
ATOM 581 O O . VAL A 1 74 ? -11.985 -8.328 8.418 1.00 91.12 74 VAL A O 1
ATOM 584 N N . PRO A 1 75 ? -13.391 -10.067 8.210 1.00 87.94 75 PRO A N 1
ATOM 585 C CA . PRO A 1 75 ? -12.370 -10.981 7.691 1.00 87.94 75 PRO A CA 1
ATOM 586 C C . PRO A 1 75 ? -11.938 -10.647 6.258 1.00 87.94 75 PRO A C 1
ATOM 588 O O . PRO A 1 75 ? -10.892 -11.103 5.818 1.00 87.94 75 PRO A O 1
ATOM 591 N N . TRP A 1 76 ? -12.731 -9.852 5.537 1.00 85.44 76 TRP A N 1
ATOM 592 C CA . TRP A 1 76 ? -12.479 -9.460 4.150 1.00 85.44 76 TRP A CA 1
ATOM 593 C C . TRP A 1 76 ? -11.615 -8.199 4.013 1.00 85.44 76 TRP A C 1
ATOM 595 O O . TRP A 1 76 ? -11.388 -7.743 2.900 1.00 85.44 76 TRP A O 1
ATOM 605 N N . LEU A 1 77 ? -11.144 -7.608 5.118 1.00 82.75 77 LEU A N 1
ATOM 606 C CA . LEU A 1 77 ? -10.205 -6.476 5.100 1.00 82.75 77 LEU A CA 1
ATOM 607 C C . LEU A 1 77 ? -8.777 -6.932 5.432 1.00 82.75 77 LEU A C 1
ATOM 609 O O . LEU A 1 77 ? -8.002 -6.207 6.045 1.00 82.75 77 LEU A O 1
ATOM 613 N N . THR A 1 78 ? -8.432 -8.167 5.086 1.00 81.06 78 THR A N 1
ATOM 614 C CA . THR A 1 78 ? -7.087 -8.718 5.279 1.00 81.06 78 THR A CA 1
ATOM 615 C C . THR A 1 78 ? -6.216 -8.504 4.047 1.00 81.06 78 THR A C 1
ATOM 617 O O . THR A 1 78 ? -6.740 -8.286 2.952 1.00 81.06 78 THR A O 1
ATOM 620 N N . PRO A 1 79 ? -4.892 -8.646 4.209 1.00 65.81 79 PRO A N 1
ATOM 621 C CA . PRO A 1 79 ? -3.965 -8.814 3.104 1.00 65.81 79 PRO A CA 1
ATOM 622 C C . PRO A 1 79 ? -4.443 -9.750 1.983 1.00 65.81 79 PRO A C 1
ATOM 624 O O . PRO A 1 79 ? -4.391 -9.424 0.805 1.00 65.81 79 PRO A O 1
ATOM 627 N N . ASP A 1 80 ? -5.000 -10.902 2.332 1.00 71.62 80 ASP A N 1
ATOM 628 C CA . ASP A 1 80 ? -5.361 -11.909 1.328 1.00 71.62 80 ASP A CA 1
ATOM 629 C C . ASP A 1 80 ? -6.632 -11.569 0.530 1.00 71.62 80 ASP A C 1
ATOM 631 O O . ASP A 1 80 ? -7.006 -12.284 -0.403 1.00 71.62 80 ASP A O 1
ATOM 635 N N . SER A 1 81 ? -7.325 -10.488 0.889 1.00 74.88 81 SER A N 1
ATOM 636 C CA . SER A 1 81 ? -8.600 -10.118 0.285 1.00 74.88 81 SER A CA 1
ATOM 637 C C . SER A 1 81 ? -8.410 -9.322 -1.006 1.00 74.88 81 SER A C 1
ATOM 639 O O . SER A 1 81 ? -7.638 -8.366 -1.074 1.00 74.88 81 SER A O 1
ATOM 641 N N . SER A 1 82 ? -9.165 -9.672 -2.054 1.00 75.56 82 SER A N 1
ATOM 642 C CA . SER A 1 82 ? -9.103 -8.916 -3.310 1.00 75.56 82 SER A CA 1
ATOM 643 C C . SER A 1 82 ? -9.673 -7.497 -3.129 1.00 75.56 82 SER A C 1
ATOM 645 O O . SER A 1 82 ? -10.738 -7.347 -2.522 1.00 75.56 82 SER A O 1
ATOM 647 N N . PRO A 1 83 ? -9.063 -6.447 -3.718 1.00 69.75 83 PRO A N 1
ATOM 648 C CA . PRO A 1 83 ? -9.601 -5.086 -3.633 1.00 69.75 83 PRO A CA 1
ATOM 649 C C . PRO A 1 83 ? -11.040 -4.966 -4.150 1.00 69.75 83 PRO A C 1
ATOM 651 O O . PRO A 1 83 ? -11.831 -4.188 -3.627 1.00 69.75 83 PRO A O 1
ATOM 654 N N . ARG A 1 84 ? -11.403 -5.764 -5.164 1.00 71.69 84 ARG A N 1
ATOM 655 C CA . ARG A 1 84 ? -12.769 -5.807 -5.699 1.00 71.69 84 ARG A CA 1
ATOM 656 C C . ARG A 1 84 ? -13.762 -6.326 -4.663 1.00 71.69 84 ARG A C 1
ATOM 658 O O . ARG A 1 84 ? -14.832 -5.746 -4.525 1.00 71.69 84 ARG A O 1
ATOM 665 N N . GLU A 1 85 ? -13.407 -7.384 -3.939 1.00 78.50 85 GLU A N 1
ATOM 666 C CA . GLU A 1 85 ? -14.250 -7.925 -2.870 1.00 78.50 85 GLU A CA 1
ATOM 667 C C . GLU A 1 85 ? -14.417 -6.908 -1.739 1.00 78.50 85 GLU A C 1
ATOM 669 O O . GLU A 1 85 ? -15.539 -6.664 -1.310 1.00 78.50 85 GLU A O 1
ATOM 674 N N . VAL A 1 86 ? -13.337 -6.228 -1.333 1.00 79.25 86 VAL A N 1
ATOM 675 C CA . VAL A 1 86 ? -13.401 -5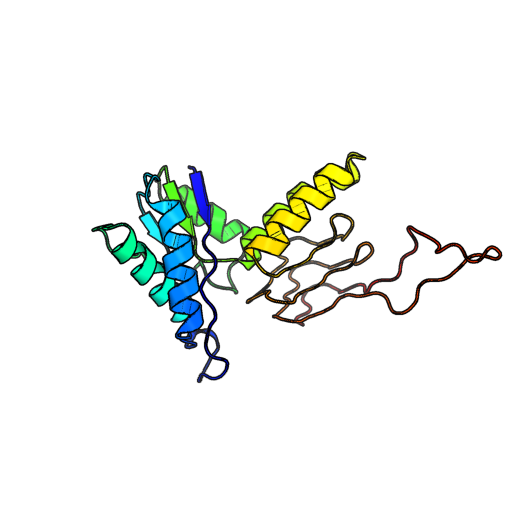.145 -0.337 1.00 79.25 86 VAL A CA 1
ATOM 676 C C . VAL A 1 86 ? -14.396 -4.064 -0.770 1.00 79.25 86 VAL A C 1
ATOM 678 O O . VAL A 1 86 ? -15.262 -3.679 0.011 1.00 79.25 86 VAL A O 1
ATOM 681 N N . LEU A 1 87 ? -14.324 -3.603 -2.024 1.00 77.06 87 LEU A N 1
ATOM 682 C CA . LEU A 1 87 ? -15.245 -2.591 -2.555 1.00 77.06 87 LEU A CA 1
ATOM 683 C C . LEU A 1 87 ? -16.703 -3.075 -2.572 1.00 77.06 87 LEU A C 1
ATOM 685 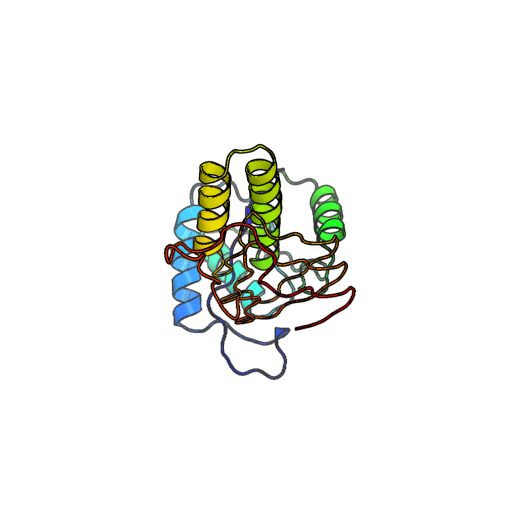O O . LEU A 1 87 ? -17.591 -2.328 -2.168 1.00 77.06 87 LEU A O 1
ATOM 689 N N . LEU A 1 88 ? -16.949 -4.320 -2.991 1.00 79.88 88 LEU A N 1
ATOM 690 C CA . LEU A 1 88 ? -18.290 -4.917 -2.989 1.00 79.88 88 LEU A CA 1
ATOM 691 C C . LEU A 1 88 ? -18.858 -5.059 -1.573 1.00 79.88 88 LEU A C 1
ATOM 693 O O . LEU A 1 88 ? -20.058 -4.898 -1.372 1.00 79.88 88 LEU A O 1
ATOM 697 N N . GLN A 1 89 ? -18.017 -5.379 -0.591 1.00 85.69 89 GLN A N 1
ATOM 698 C CA . GLN A 1 89 ? -18.432 -5.466 0.807 1.00 85.69 89 GLN A CA 1
ATOM 699 C C . GLN A 1 89 ? -18.714 -4.083 1.394 1.00 85.69 89 GLN A C 1
ATOM 701 O O . GLN A 1 89 ? -19.698 -3.928 2.111 1.00 85.69 89 GLN A O 1
ATOM 706 N N . LEU A 1 90 ? -17.913 -3.070 1.050 1.00 81.75 90 LEU A N 1
ATOM 707 C CA . LEU A 1 90 ? -18.138 -1.693 1.489 1.00 81.75 90 LEU A CA 1
ATOM 708 C C . LEU A 1 90 ? -19.456 -1.123 0.959 1.00 81.75 90 LEU A C 1
ATOM 710 O O . LEU A 1 90 ? -20.195 -0.510 1.724 1.00 81.75 90 LEU A O 1
ATOM 714 N N . ASP A 1 91 ? -19.780 -1.376 -0.310 1.00 80.06 91 ASP A N 1
ATOM 715 C CA . ASP A 1 91 ? -21.040 -0.937 -0.927 1.00 80.06 91 ASP A CA 1
ATOM 716 C C . ASP A 1 91 ? -22.273 -1.498 -0.189 1.00 80.06 91 ASP A C 1
ATOM 718 O O . ASP A 1 91 ? -23.262 -0.801 0.032 1.00 80.06 91 ASP A O 1
ATOM 722 N N . LYS A 1 92 ? -22.175 -2.735 0.320 1.00 84.44 92 LYS A N 1
ATOM 723 C CA . LYS A 1 92 ? -23.241 -3.383 1.107 1.00 84.44 92 LYS A CA 1
ATOM 724 C C . LYS A 1 92 ? -23.455 -2.777 2.495 1.00 84.44 92 LYS A C 1
ATOM 726 O O . LYS A 1 92 ? -24.473 -3.069 3.119 1.00 84.44 92 LYS A O 1
ATOM 731 N N . LEU A 1 93 ? -22.523 -1.979 3.020 1.00 78.88 93 LEU A N 1
ATOM 732 C CA . LEU A 1 93 ? -22.621 -1.459 4.387 1.00 78.88 93 LEU A CA 1
ATOM 733 C C . LEU A 1 93 ? -23.645 -0.333 4.545 1.00 78.88 93 LEU A C 1
ATOM 735 O O . LEU A 1 93 ? -24.011 -0.043 5.688 1.00 78.88 93 LEU A O 1
ATOM 739 N N . GLY A 1 94 ? -24.072 0.292 3.440 1.00 70.69 94 GLY A N 1
ATOM 740 C CA . GLY A 1 94 ? -25.115 1.321 3.428 1.00 70.69 94 GLY A CA 1
ATOM 741 C C . GLY A 1 94 ? -24.788 2.565 4.260 1.00 70.69 94 GLY A C 1
ATOM 742 O O . GLY A 1 94 ? -25.698 3.183 4.800 1.00 70.69 94 GLY A O 1
ATOM 743 N N . VAL A 1 95 ? -23.503 2.897 4.415 1.00 64.56 95 VAL A N 1
ATOM 744 C CA . VAL A 1 95 ? -23.023 4.040 5.210 1.00 64.56 95 VAL A CA 1
ATOM 745 C C . VAL A 1 95 ? -22.375 5.090 4.320 1.00 64.56 95 VAL A C 1
ATOM 747 O O . VAL A 1 95 ? -21.720 4.772 3.324 1.00 64.56 95 VAL A O 1
ATOM 750 N N . ASP A 1 96 ? -22.521 6.355 4.704 1.00 63.91 96 ASP A N 1
ATOM 751 C CA . ASP A 1 96 ? -21.966 7.454 3.922 1.00 63.91 96 ASP A CA 1
ATOM 752 C C . ASP A 1 96 ? -20.488 7.697 4.213 1.00 63.91 96 ASP A C 1
ATOM 754 O O . ASP A 1 96 ? -19.809 8.179 3.312 1.00 63.91 96 ASP A O 1
ATOM 758 N N . GLU A 1 97 ? -19.968 7.340 5.397 1.00 61.44 97 GLU A N 1
ATOM 759 C CA . GLU A 1 97 ? -18.559 7.546 5.777 1.00 61.44 97 GLU A CA 1
ATOM 760 C C . GLU A 1 97 ? -17.929 6.346 6.517 1.00 61.44 97 GLU A C 1
ATOM 762 O O . GLU A 1 97 ? -18.408 5.958 7.583 1.00 61.44 97 GLU A O 1
ATOM 767 N N . VAL A 1 98 ? -16.826 5.785 5.989 1.00 63.78 98 VAL A N 1
ATOM 768 C CA . VAL A 1 98 ? -16.108 4.613 6.558 1.00 63.78 98 VAL A CA 1
ATOM 769 C C . VAL A 1 98 ? -14.620 4.893 6.725 1.00 63.78 98 VAL A C 1
ATOM 771 O O . VAL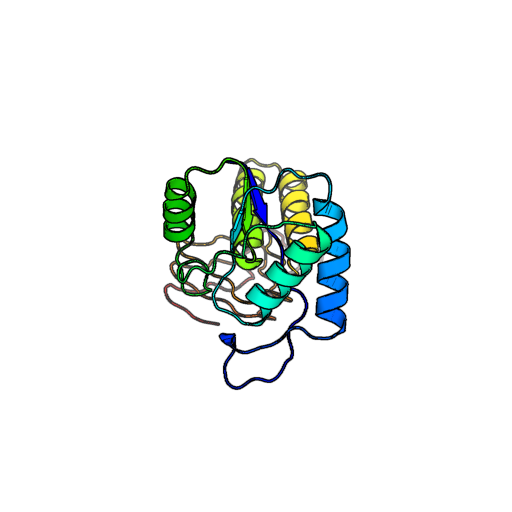 A 1 98 ? -14.004 5.394 5.793 1.00 63.78 98 VAL A O 1
ATOM 774 N N . LEU A 1 99 ? -14.023 4.502 7.857 1.00 58.06 99 LEU A N 1
ATOM 775 C CA . LEU A 1 99 ? -12.565 4.458 8.037 1.00 58.06 99 LEU A CA 1
ATOM 776 C C . LEU A 1 99 ? -12.011 3.040 7.782 1.00 58.06 99 LEU A C 1
ATOM 778 O O . LEU A 1 99 ? -12.464 2.094 8.424 1.00 58.06 99 LEU A O 1
ATOM 782 N N . LEU A 1 100 ? -11.029 2.897 6.885 1.00 63.81 100 LEU A N 1
ATOM 783 C CA . LEU A 1 100 ? -10.348 1.643 6.535 1.00 63.81 100 LEU A CA 1
ATOM 784 C C . LEU A 1 100 ? -8.891 1.638 6.986 1.00 63.81 100 LEU A C 1
ATOM 786 O O . LEU A 1 100 ? -8.126 2.517 6.607 1.00 63.81 100 LEU A O 1
ATOM 790 N N . CYS A 1 101 ? -8.462 0.593 7.685 1.00 58.69 101 CYS A N 1
ATOM 791 C CA . CYS A 1 101 ? -7.076 0.459 8.133 1.00 58.69 101 CYS A CA 1
ATOM 792 C C . CYS A 1 101 ? -6.213 -0.411 7.191 1.00 58.69 101 CYS A C 1
ATOM 794 O O . CYS A 1 101 ? -5.791 -1.493 7.598 1.00 58.69 101 CYS A O 1
ATOM 796 N N . TYR A 1 102 ? -5.970 0.006 5.935 1.00 66.50 102 TYR A N 1
ATOM 797 C CA . TYR A 1 102 ? -5.168 -0.794 4.988 1.00 66.50 102 TYR A CA 1
ATOM 798 C C . TYR A 1 102 ? -4.285 0.036 4.017 1.00 66.50 102 TYR A C 1
ATOM 800 O O . TYR A 1 102 ? -4.754 0.470 2.959 1.00 66.50 102 TYR A O 1
ATOM 808 N N . PRO A 1 103 ? -2.989 0.253 4.332 1.00 64.81 103 PRO A N 1
ATOM 809 C CA . PRO A 1 103 ? -2.121 1.170 3.581 1.00 64.81 103 PRO A CA 1
ATOM 810 C C . PRO A 1 103 ? -1.761 0.684 2.167 1.00 64.81 103 PRO A C 1
ATOM 812 O O . PRO A 1 103 ? -1.601 1.508 1.268 1.00 64.81 103 PRO A O 1
ATOM 815 N N . GLY A 1 104 ? -1.685 -0.633 1.932 1.00 72.50 104 GLY A N 1
ATOM 816 C CA . GLY A 1 104 ? -1.357 -1.188 0.611 1.00 72.50 104 GLY A CA 1
ATOM 817 C C . GLY A 1 104 ? -2.390 -0.831 -0.463 1.00 72.50 104 GLY A C 1
ATOM 818 O O . GLY A 1 104 ? -2.032 -0.427 -1.568 1.00 72.50 104 GLY A O 1
ATOM 819 N N . ILE A 1 105 ? -3.683 -0.876 -0.118 1.00 78.12 105 ILE A N 1
ATOM 820 C CA . ILE A 1 105 ? -4.771 -0.472 -1.026 1.00 78.12 105 ILE A CA 1
ATOM 821 C C . ILE A 1 105 ? -4.656 1.017 -1.367 1.00 78.12 105 ILE A C 1
ATOM 823 O O . ILE A 1 105 ? -4.849 1.387 -2.523 1.00 78.12 105 ILE A O 1
ATOM 827 N N . LEU A 1 106 ? -4.297 1.867 -0.399 1.00 82.00 106 LEU A N 1
ATOM 828 C CA . LEU A 1 106 ? -4.156 3.304 -0.631 1.00 82.00 106 LEU A CA 1
ATOM 829 C C . LEU A 1 106 ? -3.074 3.611 -1.675 1.00 82.00 106 LEU A C 1
ATOM 831 O O . LEU A 1 106 ? -3.325 4.396 -2.592 1.00 82.00 106 LEU A O 1
ATOM 835 N N . ALA A 1 107 ? -1.906 2.972 -1.565 1.00 89.19 107 ALA A N 1
ATOM 836 C CA . ALA A 1 107 ? -0.818 3.139 -2.526 1.00 89.19 107 ALA A CA 1
ATOM 837 C C . ALA A 1 107 ? -1.198 2.626 -3.920 1.00 89.19 107 ALA A C 1
ATOM 839 O O . ALA A 1 107 ? -0.954 3.310 -4.914 1.00 89.19 107 ALA A O 1
ATOM 840 N N . VAL A 1 108 ? -1.864 1.468 -4.005 1.00 90.62 108 VAL A N 1
ATOM 841 C CA . VAL A 1 108 ? -2.331 0.925 -5.289 1.00 90.62 108 VAL A CA 1
ATOM 842 C C . VAL A 1 108 ? -3.375 1.844 -5.930 1.00 90.62 108 VAL A C 1
ATOM 844 O O . VAL A 1 108 ? -3.270 2.116 -7.121 1.00 90.62 108 VAL A O 1
ATOM 847 N N . ILE A 1 109 ? -4.341 2.384 -5.176 1.00 87.38 109 ILE A N 1
ATOM 848 C CA . ILE A 1 109 ? -5.338 3.336 -5.703 1.00 87.38 109 ILE A CA 1
ATOM 849 C C . ILE A 1 109 ? -4.654 4.581 -6.281 1.00 87.38 109 ILE A C 1
ATOM 851 O O . ILE A 1 109 ? -4.927 4.961 -7.422 1.00 87.38 109 ILE A O 1
ATOM 855 N N . HIS A 1 110 ? -3.739 5.192 -5.524 1.00 91.56 110 HIS A N 1
ATOM 856 C CA . HIS A 1 110 ? -3.003 6.369 -5.989 1.00 91.56 110 HIS A CA 1
ATOM 857 C C . HIS A 1 110 ? -2.154 6.058 -7.212 1.00 91.56 110 HIS A C 1
ATOM 859 O O . HIS A 1 110 ? -2.145 6.851 -8.149 1.00 91.56 110 HIS A O 1
ATOM 865 N N . HIS A 1 111 ? -1.492 4.900 -7.247 1.00 96.75 111 HIS A N 1
ATOM 866 C CA . HIS A 1 111 ? -0.754 4.474 -8.425 1.00 96.75 111 HIS A CA 1
ATOM 867 C C . HIS A 1 111 ? -1.676 4.333 -9.640 1.00 96.75 111 HIS A C 1
ATOM 869 O O . HIS A 1 111 ? -1.343 4.838 -10.704 1.00 96.75 111 HIS A O 1
ATOM 875 N N . ARG A 1 112 ? -2.860 3.716 -9.511 1.00 95.00 112 ARG A N 1
ATOM 876 C CA . ARG A 1 112 ? -3.805 3.578 -10.635 1.00 95.00 112 ARG A CA 1
ATOM 877 C C . ARG A 1 112 ? -4.235 4.938 -11.185 1.00 95.00 112 ARG A C 1
ATOM 879 O O . ARG A 1 112 ? -4.303 5.093 -12.403 1.00 95.00 112 ARG A O 1
ATOM 886 N N . LEU A 1 113 ? -4.485 5.920 -10.318 1.00 93.62 113 LEU A N 1
ATOM 887 C CA . LEU A 1 113 ? -4.783 7.296 -10.728 1.00 93.62 113 LEU A CA 1
ATOM 888 C C . LEU A 1 113 ? -3.566 7.965 -11.387 1.00 93.62 113 LEU A C 1
ATOM 890 O O . LEU A 1 113 ? -3.669 8.498 -12.492 1.00 93.62 113 LEU A O 1
ATOM 894 N N . ALA A 1 114 ? -2.406 7.898 -10.735 1.00 96.25 114 ALA A N 1
ATOM 895 C CA . ALA A 1 114 ? -1.156 8.461 -11.226 1.00 96.25 114 ALA A CA 1
ATOM 896 C C . ALA A 1 114 ? -0.761 7.874 -12.586 1.00 96.25 114 ALA A C 1
ATOM 898 O O . ALA A 1 114 ? -0.331 8.610 -13.468 1.00 96.25 114 ALA A O 1
ATOM 899 N N . HIS A 1 115 ? -0.962 6.575 -12.791 1.00 97.69 115 HIS A N 1
ATOM 900 C CA . HIS A 1 115 ? -0.700 5.885 -14.047 1.00 97.69 115 HIS A CA 1
ATOM 901 C C . HIS A 1 115 ? -1.585 6.416 -15.181 1.00 97.69 115 HIS A C 1
ATOM 903 O O . HIS A 1 115 ? -1.093 6.663 -16.281 1.00 97.69 115 HIS A O 1
ATOM 909 N N . HIS A 1 116 ? -2.871 6.679 -14.917 1.00 95.19 116 HIS A N 1
ATOM 910 C CA . HIS A 1 116 ? -3.747 7.325 -15.901 1.00 95.19 116 HIS A CA 1
ATOM 911 C C . HIS A 1 116 ? -3.267 8.739 -16.250 1.00 95.19 116 HIS A C 1
ATOM 913 O O . HIS A 1 116 ? -3.178 9.073 -17.430 1.00 95.19 116 HIS A O 1
ATOM 919 N N . LEU A 1 117 ? -2.900 9.549 -15.249 1.00 96.25 117 LEU A N 1
ATOM 920 C CA . LEU A 1 117 ? -2.351 10.895 -15.469 1.00 96.25 117 LEU A CA 1
ATOM 921 C C . LEU A 1 117 ? -1.041 10.852 -16.270 1.00 96.25 117 LEU A C 1
ATOM 923 O O . LEU A 1 117 ? -0.847 11.639 -17.195 1.00 96.25 117 LEU A O 1
ATOM 927 N N . TYR A 1 118 ? -0.160 9.902 -15.956 1.00 96.81 118 TYR A N 1
ATOM 928 C CA . TYR A 1 118 ? 1.108 9.707 -16.654 1.00 96.81 118 TYR A CA 1
ATOM 929 C C . TYR A 1 118 ? 0.872 9.364 -18.128 1.00 96.81 118 TYR A C 1
ATOM 931 O O . TYR A 1 118 ? 1.444 10.001 -19.011 1.00 96.81 118 TYR A O 1
ATOM 939 N N . ARG A 1 119 ? -0.047 8.429 -18.407 1.00 95.88 119 ARG A N 1
ATOM 940 C CA . ARG A 1 119 ? -0.441 8.055 -19.775 1.00 95.88 119 ARG A CA 1
ATOM 941 C C . ARG A 1 119 ? -1.156 9.171 -20.537 1.00 95.88 119 ARG A C 1
ATOM 943 O O . ARG A 1 119 ? -1.094 9.186 -21.761 1.00 95.88 119 ARG A O 1
ATOM 950 N N . ALA A 1 120 ? -1.792 10.106 -19.836 1.00 96.62 120 ALA A N 1
ATOM 951 C CA . ALA A 1 120 ? -2.392 11.303 -20.422 1.00 96.62 120 ALA A CA 1
ATOM 952 C C . ALA A 1 120 ? -1.367 12.415 -20.733 1.00 96.62 120 ALA A C 1
ATOM 954 O O . ALA A 1 120 ? -1.760 13.505 -21.143 1.00 96.62 120 ALA A O 1
ATOM 955 N N . GLY A 1 121 ? -0.065 12.176 -20.530 1.00 96.00 121 GLY A N 1
ATOM 956 C CA . GLY A 1 121 ? 0.978 13.175 -20.771 1.00 96.00 121 GLY A CA 1
ATOM 957 C C . GLY A 1 121 ? 1.086 14.226 -19.665 1.00 96.00 121 GLY A C 1
ATOM 958 O O . GLY A 1 121 ? 1.625 15.305 -19.898 1.00 96.00 121 GLY A O 1
ATOM 959 N N . LEU A 1 122 ? 0.604 13.920 -18.454 1.00 96.50 122 LEU A N 1
ATOM 960 C CA . LEU A 1 122 ? 0.636 14.809 -17.286 1.00 96.50 122 LEU A CA 1
ATOM 961 C C . LEU A 1 122 ? 1.619 14.287 -16.212 1.00 96.50 122 LEU A C 1
ATOM 963 O O . LEU A 1 122 ? 1.205 13.988 -15.087 1.00 96.50 122 LEU A O 1
ATOM 967 N N . PRO A 1 123 ? 2.930 14.163 -16.511 1.00 92.50 123 PRO A N 1
ATOM 968 C CA . PRO A 1 123 ? 3.891 13.477 -15.642 1.00 92.50 123 PRO A CA 1
ATOM 969 C C . PRO A 1 123 ? 4.094 14.173 -14.291 1.00 92.50 123 PRO A C 1
ATOM 971 O O . PRO A 1 123 ? 4.312 13.501 -13.285 1.00 92.50 123 PRO A O 1
ATOM 974 N N . LEU A 1 124 ? 3.976 15.505 -14.240 1.00 94.56 124 LEU A N 1
ATOM 975 C CA . LEU A 1 124 ? 4.090 16.259 -12.991 1.00 94.56 124 LEU A CA 1
ATOM 976 C C . LEU A 1 124 ? 2.952 15.910 -12.023 1.00 94.56 124 LEU A C 1
ATOM 978 O O . LEU A 1 124 ? 3.205 15.588 -10.865 1.00 94.56 124 LEU A O 1
ATOM 982 N N . LEU A 1 125 ? 1.706 15.918 -12.507 1.00 95.44 125 LEU A N 1
ATOM 983 C CA . LEU A 1 125 ? 0.535 15.574 -11.694 1.00 95.44 125 LEU A CA 1
ATOM 984 C C . LEU A 1 125 ? 0.573 14.108 -11.260 1.00 95.44 125 LEU A C 1
ATOM 986 O O . LEU A 1 125 ? 0.275 13.788 -10.110 1.00 95.44 125 LEU A O 1
ATOM 990 N N . ALA A 1 126 ? 1.003 13.226 -12.161 1.00 95.88 126 ALA A N 1
ATOM 991 C CA . ALA A 1 126 ? 1.210 11.821 -11.857 1.00 95.88 126 ALA A CA 1
ATOM 992 C C . ALA A 1 126 ? 2.231 11.620 -10.725 1.00 95.88 126 ALA A C 1
ATOM 994 O O . ALA A 1 126 ? 1.976 10.854 -9.789 1.00 95.88 126 ALA A O 1
ATOM 995 N N . ARG A 1 127 ? 3.370 12.329 -10.771 1.00 95.12 127 ARG A N 1
ATOM 996 C CA . ARG A 1 127 ? 4.389 12.235 -9.720 1.00 95.12 127 ARG A CA 1
ATOM 997 C C . ARG A 1 127 ? 3.883 12.803 -8.401 1.00 95.12 127 ARG A C 1
ATOM 999 O O . ARG A 1 127 ? 4.025 12.117 -7.401 1.00 95.12 127 ARG A O 1
ATOM 1006 N N . ILE A 1 128 ? 3.215 13.960 -8.397 1.00 93.94 128 ILE A N 1
ATOM 1007 C CA . ILE A 1 128 ? 2.596 14.521 -7.180 1.00 93.94 128 ILE A CA 1
ATOM 1008 C C . ILE A 1 128 ? 1.652 13.498 -6.532 1.00 93.94 128 ILE A C 1
ATOM 1010 O O . ILE A 1 128 ? 1.756 13.239 -5.337 1.00 93.94 128 ILE A O 1
ATOM 1014 N N . SER A 1 129 ? 0.779 12.856 -7.316 1.00 91.88 129 SER A N 1
ATOM 1015 C CA . SER A 1 129 ? -0.127 11.817 -6.807 1.00 91.88 129 SER A CA 1
ATOM 1016 C C . SER A 1 129 ? 0.617 10.616 -6.211 1.00 91.88 129 SER A C 1
ATOM 1018 O O . SER A 1 129 ? 0.164 10.048 -5.219 1.00 91.88 129 SER A O 1
ATOM 1020 N N . SER A 1 130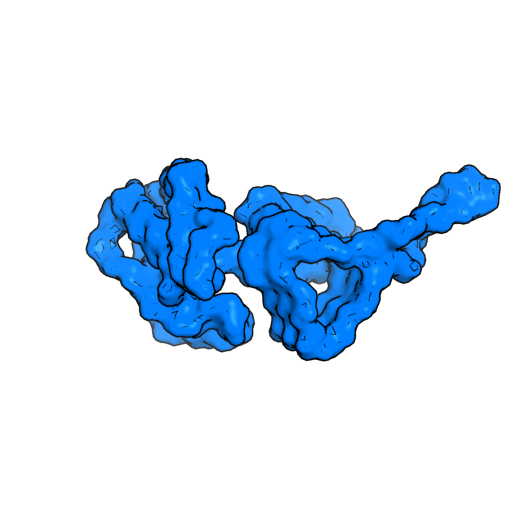 ? 1.742 10.212 -6.808 1.00 93.25 130 SER A N 1
ATOM 1021 C CA . SER A 1 130 ? 2.545 9.087 -6.302 1.00 93.25 130 SER A CA 1
ATOM 1022 C C . SER A 1 130 ? 3.296 9.457 -5.024 1.00 93.25 130 SER A C 1
ATOM 1024 O O . SER A 1 130 ? 3.318 8.664 -4.091 1.00 93.25 130 SER A O 1
ATOM 1026 N N . GLU A 1 131 ? 3.827 10.679 -4.934 1.00 93.31 131 GLU A N 1
ATOM 1027 C CA . GLU A 1 131 ? 4.504 11.191 -3.734 1.00 93.31 131 GLU A CA 1
ATOM 1028 C C . GLU A 1 131 ? 3.551 11.346 -2.544 1.00 93.31 131 GLU A C 1
ATOM 1030 O O . GLU A 1 131 ? 3.925 11.054 -1.411 1.00 93.31 131 GLU A O 1
ATOM 1035 N N . ILE A 1 132 ? 2.295 11.746 -2.783 1.00 90.38 132 ILE A N 1
ATOM 1036 C CA . ILE A 1 132 ? 1.263 11.778 -1.734 1.00 90.38 132 ILE A CA 1
ATOM 1037 C C . ILE A 1 132 ? 1.059 10.375 -1.149 1.00 90.38 132 ILE A C 1
ATOM 1039 O O . ILE A 1 132 ? 1.060 10.207 0.072 1.00 90.38 132 ILE A O 1
ATOM 1043 N N . ALA A 1 133 ? 0.933 9.359 -2.007 1.00 89.38 133 ALA A N 1
ATOM 1044 C CA . ALA A 1 133 ? 0.832 7.975 -1.554 1.00 89.38 133 ALA A CA 1
ATOM 1045 C C . ALA A 1 133 ? 2.102 7.500 -0.845 1.00 89.38 133 ALA A C 1
ATOM 1047 O O . ALA A 1 133 ? 1.996 6.866 0.206 1.00 89.38 133 ALA A O 1
ATOM 1048 N N . HIS A 1 134 ? 3.281 7.819 -1.377 1.00 93.12 134 HIS A N 1
ATOM 1049 C CA . HIS A 1 134 ? 4.555 7.453 -0.769 1.00 93.12 134 HIS A CA 1
ATOM 1050 C C . HIS A 1 134 ? 4.688 8.031 0.641 1.00 93.12 134 HIS A C 1
ATOM 1052 O O . HIS A 1 134 ? 4.941 7.285 1.583 1.00 93.12 134 HIS A O 1
ATOM 1058 N N . SER A 1 135 ? 4.400 9.321 0.810 1.00 83.69 135 SER A N 1
ATOM 1059 C CA . SER A 1 135 ? 4.408 9.997 2.110 1.00 83.69 135 SER A CA 1
ATOM 1060 C C . SER A 1 135 ? 3.419 9.370 3.103 1.00 83.69 135 SER A C 1
ATOM 1062 O O . SER A 1 135 ? 3.753 9.142 4.263 1.00 83.69 135 SER A O 1
ATOM 1064 N N . ALA A 1 136 ? 2.213 9.013 2.647 1.00 79.31 136 ALA A N 1
ATOM 1065 C CA . ALA A 1 136 ? 1.179 8.442 3.511 1.00 79.31 136 ALA A CA 1
ATOM 1066 C C . ALA A 1 136 ? 1.401 6.959 3.872 1.00 79.31 136 ALA A C 1
ATOM 1068 O O . ALA A 1 136 ? 0.902 6.489 4.898 1.00 79.31 136 ALA A O 1
ATOM 1069 N N . THR A 1 137 ? 2.095 6.192 3.023 1.00 82.38 137 THR A N 1
ATOM 1070 C CA . THR A 1 137 ? 2.138 4.718 3.124 1.00 82.38 137 THR A CA 1
ATOM 1071 C C . THR A 1 137 ? 3.537 4.124 3.278 1.00 82.38 137 THR A C 1
ATOM 1073 O O . THR A 1 137 ? 3.663 2.987 3.736 1.00 82.38 137 THR A O 1
ATOM 1076 N N . GLY A 1 138 ? 4.581 4.866 2.909 1.00 86.06 138 GLY A N 1
ATOM 1077 C CA . GLY A 1 138 ? 5.948 4.367 2.776 1.00 86.06 138 GLY A CA 1
ATOM 1078 C C . GLY A 1 138 ? 6.187 3.499 1.531 1.00 86.06 138 GLY A C 1
ATOM 1079 O O . GLY A 1 138 ? 7.230 2.855 1.463 1.00 86.06 138 GLY A O 1
ATOM 1080 N N . ILE A 1 139 ? 5.246 3.454 0.578 1.00 94.44 139 ILE A N 1
ATOM 1081 C CA . ILE A 1 139 ? 5.320 2.678 -0.673 1.00 94.44 139 ILE A CA 1
ATOM 1082 C C . ILE A 1 139 ? 5.583 3.648 -1.837 1.00 94.44 139 ILE A C 1
ATOM 1084 O O . ILE A 1 139 ? 4.727 4.474 -2.141 1.00 94.44 139 ILE A O 1
ATOM 1088 N N . ASP A 1 140 ? 6.746 3.573 -2.491 1.00 97.44 140 ASP A N 1
ATOM 1089 C CA . ASP A 1 140 ? 7.037 4.341 -3.717 1.00 97.44 140 ASP A CA 1
ATOM 1090 C C . ASP A 1 140 ? 6.718 3.496 -4.954 1.00 97.44 140 ASP A C 1
ATOM 1092 O O . ASP A 1 140 ? 7.376 2.491 -5.229 1.00 97.44 140 ASP A O 1
ATOM 1096 N N . ILE A 1 141 ? 5.706 3.902 -5.719 1.00 98.00 141 ILE A N 1
ATOM 1097 C CA . ILE A 1 141 ? 5.382 3.290 -7.009 1.00 98.00 141 ILE A CA 1
ATOM 1098 C C . ILE A 1 141 ? 5.481 4.371 -8.070 1.00 98.00 141 ILE A C 1
ATOM 1100 O O . ILE A 1 141 ? 4.687 5.313 -8.091 1.00 98.00 141 ILE A O 1
ATOM 1104 N N . HIS A 1 142 ? 6.421 4.219 -8.999 1.00 97.94 142 HIS A N 1
ATOM 1105 C CA . HIS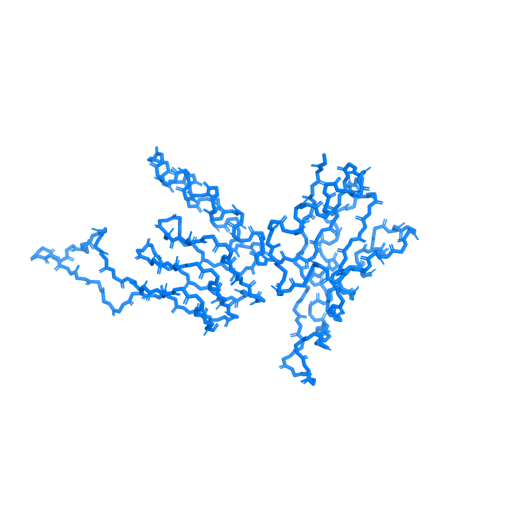 A 1 142 ? 6.530 5.154 -10.103 1.00 97.94 142 HIS A CA 1
ATOM 1106 C C . HIS A 1 142 ? 5.252 5.118 -10.972 1.00 97.94 142 HIS A C 1
ATOM 1108 O O . HIS A 1 142 ? 4.786 4.029 -11.320 1.00 97.94 142 HIS A O 1
ATOM 1114 N N . PRO A 1 143 ? 4.701 6.271 -11.406 1.00 97.81 143 PRO A N 1
ATOM 1115 C CA . PRO A 1 143 ? 3.478 6.300 -12.212 1.00 97.81 143 PRO A CA 1
ATOM 1116 C C . PRO A 1 143 ? 3.557 5.491 -13.513 1.00 97.81 143 PRO A C 1
ATOM 1118 O O . PRO A 1 143 ? 2.559 4.947 -13.968 1.00 97.81 143 PRO A O 1
ATOM 1121 N N . GLY A 1 144 ? 4.746 5.422 -14.113 1.00 97.12 144 GLY A N 1
ATOM 1122 C CA . GLY A 1 144 ? 5.007 4.664 -15.342 1.00 97.12 144 GLY A CA 1
ATOM 1123 C C . GLY A 1 144 ? 4.960 3.137 -15.197 1.00 97.12 144 GLY A C 1
ATOM 1124 O O . GLY A 1 144 ? 4.820 2.459 -16.213 1.00 97.12 144 GLY A O 1
ATOM 1125 N N . ALA A 1 145 ? 5.038 2.599 -13.971 1.00 97.81 145 ALA A N 1
ATOM 1126 C CA . ALA A 1 145 ? 5.012 1.156 -13.750 1.00 97.81 145 ALA A CA 1
ATOM 1127 C C . ALA A 1 145 ? 3.699 0.552 -14.272 1.00 97.81 145 ALA A C 1
ATOM 1129 O O . ALA A 1 145 ? 2.631 1.152 -14.142 1.00 97.81 145 ALA A O 1
ATOM 1130 N N . GLN A 1 146 ? 3.779 -0.635 -14.867 1.00 97.88 146 GLN A N 1
ATOM 1131 C CA . GLN A 1 146 ? 2.619 -1.362 -15.373 1.00 97.88 146 GLN A CA 1
ATOM 1132 C C . GLN A 1 146 ? 2.273 -2.475 -14.396 1.00 97.88 146 GLN A C 1
ATOM 1134 O O . GLN A 1 146 ? 3.123 -3.301 -14.083 1.00 97.88 146 GLN A O 1
ATOM 1139 N N . ILE A 1 147 ? 1.035 -2.491 -13.905 1.00 97.31 147 ILE A N 1
ATOM 1140 C CA . ILE A 1 147 ? 0.618 -3.416 -12.849 1.00 97.31 147 ILE A CA 1
ATOM 1141 C C . ILE A 1 147 ? -0.684 -4.113 -13.252 1.00 97.31 147 ILE A C 1
ATOM 1143 O O . ILE A 1 147 ? -1.680 -3.446 -13.535 1.00 97.31 147 ILE A O 1
ATOM 1147 N N . GLY A 1 148 ? -0.710 -5.442 -13.251 1.00 90.25 148 GLY A N 1
ATOM 1148 C CA . GLY A 1 148 ? -1.886 -6.258 -13.549 1.00 90.25 148 GLY A CA 1
ATOM 1149 C C . GLY A 1 148 ? -2.977 -6.177 -12.473 1.00 90.25 148 GLY A C 1
ATOM 1150 O O . GLY A 1 148 ? -2.763 -5.619 -11.390 1.00 90.25 148 GLY A O 1
ATOM 1151 N N . PRO A 1 149 ? -4.199 -6.658 -12.754 1.00 83.19 149 PRO A N 1
ATOM 1152 C CA . PRO A 1 149 ? -5.268 -6.762 -11.764 1.00 83.19 149 PRO A CA 1
ATOM 1153 C C . PRO A 1 149 ? -4.891 -7.672 -10.586 1.00 83.19 149 PRO A C 1
ATOM 1155 O O . PRO A 1 149 ? -3.986 -8.501 -10.661 1.00 83.19 149 PRO A O 1
ATOM 1158 N N . SER A 1 150 ? -5.619 -7.521 -9.476 1.00 80.94 150 SER A N 1
ATOM 1159 C CA . SER A 1 150 ? -5.409 -8.311 -8.251 1.00 80.94 150 SER A CA 1
ATOM 1160 C C . SER A 1 150 ? -3.993 -8.204 -7.664 1.00 80.94 150 SER A C 1
ATOM 1162 O O . SER A 1 150 ? -3.575 -9.077 -6.913 1.00 80.94 150 SER A O 1
ATOM 1164 N N . PHE A 1 151 ? -3.270 -7.129 -7.991 1.00 85.50 151 PHE A N 1
ATOM 1165 C CA . PHE A 1 151 ? -1.989 -6.795 -7.383 1.00 85.50 151 PHE A CA 1
ATOM 1166 C C . PHE A 1 151 ? -2.160 -6.364 -5.933 1.00 85.50 151 PHE A C 1
ATOM 1168 O O . PHE A 1 151 ? -3.074 -5.601 -5.595 1.00 85.50 151 PHE A O 1
ATOM 1175 N N . PHE A 1 152 ? -1.244 -6.831 -5.100 1.00 80.06 152 PHE A N 1
ATOM 1176 C CA . PHE A 1 152 ? -1.382 -6.739 -3.670 1.00 80.06 152 PHE A CA 1
ATOM 1177 C C . PHE A 1 152 ? -0.043 -6.418 -2.992 1.00 80.06 152 PHE A C 1
ATOM 1179 O O . PHE A 1 152 ? 0.988 -7.003 -3.315 1.00 80.06 152 PHE A O 1
ATOM 1186 N N . ILE A 1 153 ? -0.065 -5.470 -2.049 1.00 82.69 153 ILE A N 1
ATOM 1187 C CA . ILE A 1 153 ? 1.092 -5.105 -1.225 1.00 82.69 153 ILE A CA 1
ATOM 1188 C C . ILE A 1 153 ? 0.705 -5.263 0.246 1.00 82.69 153 ILE A C 1
ATOM 1190 O O . ILE A 1 153 ? -0.251 -4.617 0.694 1.00 82.69 153 ILE A O 1
ATOM 1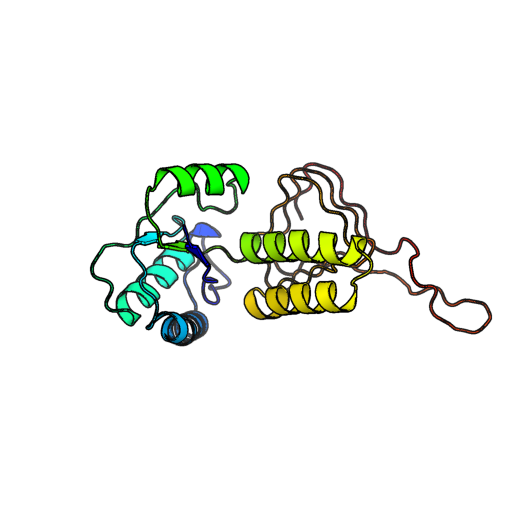194 N N . ASP A 1 154 ? 1.456 -6.075 0.992 1.00 74.25 154 ASP A N 1
ATOM 1195 C CA . ASP A 1 154 ? 1.310 -6.226 2.445 1.00 74.25 154 ASP A CA 1
ATOM 1196 C C . ASP A 1 154 ? 2.415 -5.482 3.189 1.00 74.25 154 ASP A C 1
ATOM 1198 O O . ASP A 1 154 ? 3.581 -5.537 2.798 1.00 74.25 154 ASP A O 1
ATOM 1202 N N . HIS A 1 155 ? 2.037 -4.780 4.263 1.00 72.31 155 HIS A N 1
ATOM 1203 C CA . HIS A 1 155 ? 2.815 -3.786 5.024 1.00 72.31 155 HIS A CA 1
ATOM 1204 C C . HIS A 1 155 ? 3.341 -2.601 4.214 1.00 72.31 155 HIS A C 1
ATOM 1206 O O . HIS A 1 155 ? 3.243 -1.455 4.657 1.00 72.31 155 HIS A O 1
ATOM 1212 N N . GLY A 1 156 ? 3.943 -2.884 3.062 1.00 78.88 156 GLY A N 1
ATOM 1213 C CA . GLY A 1 156 ? 4.370 -1.982 2.007 1.00 78.88 156 GLY A CA 1
ATOM 1214 C C . GLY A 1 156 ? 5.475 -0.997 2.363 1.00 78.88 156 GLY A C 1
ATOM 1215 O O . GLY A 1 156 ? 6.099 -0.436 1.472 1.00 78.88 156 GLY A O 1
ATOM 1216 N N . THR A 1 157 ? 5.764 -0.783 3.643 1.00 80.62 157 THR A N 1
ATOM 1217 C CA . THR A 1 157 ? 6.757 0.208 4.056 1.00 80.62 157 THR A CA 1
ATOM 1218 C C . THR A 1 157 ? 8.121 -0.158 3.464 1.00 80.62 157 THR A C 1
ATOM 1220 O O . THR A 1 157 ? 8.599 -1.280 3.636 1.00 80.62 157 THR A O 1
ATOM 1223 N N . GLY A 1 158 ? 8.730 0.777 2.735 1.00 84.44 158 GLY A N 1
ATOM 1224 C CA . GLY A 1 158 ? 10.004 0.576 2.043 1.00 84.44 158 GLY A CA 1
ATOM 1225 C C . GLY A 1 158 ? 9.903 -0.135 0.690 1.00 84.44 158 GLY A C 1
ATOM 1226 O O . GLY A 1 158 ? 10.942 -0.430 0.106 1.00 84.44 158 GLY A O 1
ATOM 1227 N N . VAL A 1 159 ? 8.700 -0.427 0.184 1.00 96.81 159 VAL A N 1
ATOM 1228 C CA . VAL A 1 159 ? 8.533 -0.944 -1.182 1.00 96.81 159 VAL A CA 1
ATOM 1229 C C . VAL A 1 159 ? 8.860 0.152 -2.191 1.00 96.81 159 VAL A C 1
ATOM 1231 O O . VAL A 1 159 ? 8.354 1.268 -2.075 1.00 96.81 159 VAL A O 1
ATOM 1234 N N . VAL A 1 160 ? 9.671 -0.184 -3.196 1.00 98.00 160 VAL A N 1
ATOM 1235 C CA . VAL A 1 160 ? 10.043 0.708 -4.303 1.00 98.00 160 VAL A CA 1
ATOM 1236 C C . VAL A 1 160 ? 9.831 -0.009 -5.635 1.00 98.00 160 VAL A C 1
ATOM 1238 O O . VAL A 1 160 ? 10.464 -1.029 -5.905 1.00 98.00 160 VAL A O 1
ATOM 1241 N N . ILE A 1 161 ? 8.965 0.529 -6.494 1.00 98.25 161 ILE A N 1
ATOM 1242 C CA . ILE A 1 161 ? 8.659 -0.018 -7.824 1.00 98.25 161 ILE A CA 1
ATOM 1243 C C . ILE A 1 161 ? 9.010 1.019 -8.889 1.00 98.25 161 ILE A C 1
ATOM 1245 O O . ILE A 1 161 ? 8.417 2.098 -8.957 1.00 98.25 161 ILE A O 1
ATOM 1249 N N . GLY A 1 162 ? 9.991 0.692 -9.730 1.00 96.69 162 GLY A N 1
ATOM 1250 C CA . GLY A 1 162 ? 10.535 1.625 -10.707 1.00 96.69 162 GLY A CA 1
ATOM 1251 C C . GLY A 1 162 ? 9.707 1.807 -11.983 1.00 96.69 162 GLY A C 1
ATOM 1252 O O . GLY A 1 162 ? 8.814 1.032 -12.310 1.00 96.69 162 GLY A O 1
ATOM 1253 N N . GLU A 1 163 ? 10.047 2.857 -12.735 1.00 96.06 163 GLU A N 1
ATOM 1254 C CA . GLU A 1 163 ? 9.275 3.381 -13.874 1.00 96.06 163 GLU A CA 1
ATOM 1255 C C . GLU A 1 163 ? 8.904 2.370 -14.954 1.00 96.06 163 GLU A C 1
ATOM 1257 O O . GLU A 1 163 ? 7.809 2.440 -15.490 1.00 96.06 163 GLU A O 1
ATOM 1262 N N . THR A 1 164 ? 9.816 1.468 -15.300 1.00 95.25 164 THR A N 1
ATOM 1263 C CA . THR A 1 164 ? 9.631 0.517 -16.408 1.00 95.25 164 THR A CA 1
ATOM 1264 C C . THR A 1 164 ? 9.358 -0.899 -15.919 1.00 95.25 164 THR A C 1
ATOM 1266 O O . THR A 1 164 ? 9.515 -1.845 -16.684 1.00 95.25 164 THR A O 1
ATOM 1269 N N . ALA A 1 165 ? 8.976 -1.050 -14.645 1.00 97.44 165 ALA A N 1
ATOM 1270 C CA . ALA A 1 165 ? 8.595 -2.340 -14.093 1.00 97.44 165 ALA A CA 1
ATOM 1271 C C . ALA A 1 165 ? 7.269 -2.798 -14.710 1.00 97.44 165 ALA A C 1
ATOM 1273 O O . ALA A 1 165 ? 6.356 -1.992 -14.913 1.00 97.44 165 ALA A O 1
ATOM 1274 N N . ILE A 1 166 ? 7.175 -4.096 -14.985 1.00 98.12 166 ILE A N 1
ATOM 1275 C CA . ILE A 1 166 ? 5.944 -4.749 -15.433 1.00 98.12 166 ILE A CA 1
ATOM 1276 C C . ILE A 1 166 ? 5.611 -5.818 -14.403 1.00 98.12 166 ILE A C 1
ATOM 1278 O O . ILE A 1 166 ? 6.434 -6.680 -14.121 1.00 98.12 166 ILE A O 1
ATOM 1282 N N . ILE A 1 167 ? 4.424 -5.745 -13.823 1.00 98.25 167 ILE A N 1
ATOM 1283 C CA . ILE A 1 167 ? 3.938 -6.670 -12.805 1.00 98.25 167 ILE A CA 1
ATOM 1284 C C . ILE A 1 167 ? 2.676 -7.330 -13.349 1.00 98.25 167 ILE A C 1
ATOM 1286 O O . ILE A 1 167 ? 1.747 -6.627 -13.751 1.00 98.25 167 ILE A O 1
ATOM 1290 N N . GLY A 1 168 ? 2.662 -8.659 -13.369 1.00 94.12 168 GLY A N 1
ATOM 1291 C CA . GLY A 1 168 ? 1.553 -9.489 -13.821 1.00 94.12 168 GLY A CA 1
ATOM 1292 C C . GLY A 1 168 ? 0.347 -9.457 -12.885 1.00 94.12 168 GLY A C 1
ATOM 1293 O O . GLY A 1 168 ? 0.190 -8.585 -12.024 1.00 94.12 168 GLY A O 1
ATOM 1294 N N . GLU A 1 169 ? -0.551 -10.411 -13.076 1.00 89.31 169 GLU A N 1
ATOM 1295 C CA . GLU A 1 169 ? -1.771 -10.546 -12.292 1.00 89.31 169 GLU A CA 1
ATOM 1296 C C . GLU A 1 169 ? -1.533 -11.293 -10.979 1.00 89.31 169 GLU A C 1
ATOM 1298 O O . GLU A 1 169 ? -0.679 -12.171 -10.892 1.00 89.31 169 GLU A O 1
ATOM 1303 N N . ARG A 1 170 ? -2.335 -10.991 -9.948 1.00 84.06 170 ARG A N 1
ATOM 1304 C CA . ARG A 1 170 ? -2.335 -11.731 -8.663 1.00 84.06 170 ARG A CA 1
ATOM 1305 C C . ARG A 1 170 ? -0.977 -11.751 -7.938 1.00 84.06 170 ARG A C 1
ATOM 1307 O O . ARG A 1 170 ? -0.762 -12.573 -7.050 1.00 84.06 170 ARG A O 1
ATOM 1314 N N . VAL A 1 171 ? -0.090 -10.817 -8.273 1.00 87.69 171 VAL A N 1
ATOM 1315 C CA . VAL A 1 171 ? 1.217 -10.665 -7.628 1.00 87.69 171 VAL A CA 1
ATOM 1316 C C . VAL A 1 171 ? 1.064 -10.093 -6.220 1.00 87.69 171 VAL A C 1
ATOM 1318 O O . VAL A 1 171 ? 0.285 -9.157 -6.004 1.00 87.69 171 VAL A O 1
ATOM 1321 N N . ARG A 1 172 ? 1.849 -10.621 -5.275 1.00 86.25 172 ARG A N 1
ATOM 1322 C CA . ARG A 1 172 ? 1.939 -10.132 -3.892 1.00 86.25 172 ARG A CA 1
ATOM 1323 C C . ARG A 1 172 ? 3.352 -9.655 -3.579 1.00 86.25 172 ARG A C 1
ATOM 1325 O O . ARG A 1 172 ? 4.312 -10.361 -3.868 1.00 86.25 172 ARG A O 1
ATOM 1332 N N . ILE A 1 173 ? 3.469 -8.476 -2.977 1.00 90.81 173 ILE A N 1
ATOM 1333 C CA . ILE A 1 173 ? 4.745 -7.882 -2.565 1.00 90.81 173 ILE A CA 1
ATOM 1334 C C . ILE A 1 173 ? 4.703 -7.527 -1.074 1.00 90.81 173 ILE A C 1
ATOM 1336 O O . ILE A 1 173 ? 3.762 -6.873 -0.620 1.00 90.81 173 ILE A O 1
ATOM 1340 N N . TYR A 1 174 ? 5.732 -7.913 -0.323 1.00 84.81 174 TYR A N 1
ATOM 1341 C CA . TYR A 1 174 ? 5.915 -7.557 1.088 1.00 84.81 174 TYR A CA 1
ATOM 1342 C C . TYR A 1 174 ? 6.819 -6.325 1.280 1.00 84.81 174 TYR A C 1
ATOM 1344 O O . TYR A 1 174 ? 7.362 -5.755 0.332 1.00 84.81 174 TYR A O 1
ATOM 1352 N N . GLN A 1 175 ? 6.961 -5.870 2.529 1.00 84.19 175 GLN A N 1
ATOM 1353 C CA . GLN A 1 175 ? 7.784 -4.714 2.898 1.00 84.19 175 GLN A CA 1
ATOM 1354 C C . GLN A 1 175 ? 9.226 -4.791 2.369 1.00 84.19 175 GLN A C 1
ATOM 1356 O O . GLN A 1 175 ? 9.813 -5.865 2.269 1.00 84.19 175 GLN A O 1
ATOM 1361 N N . ALA A 1 176 ? 9.824 -3.622 2.122 1.00 89.06 176 ALA A N 1
ATOM 1362 C CA . ALA A 1 176 ? 11.222 -3.450 1.705 1.00 89.06 176 ALA A CA 1
ATOM 1363 C C . ALA A 1 176 ? 11.626 -4.078 0.349 1.00 89.06 176 ALA A C 1
ATOM 1365 O O . ALA A 1 176 ? 12.804 -4.042 -0.017 1.00 89.06 176 ALA A O 1
ATOM 1366 N N . VAL A 1 177 ? 10.682 -4.611 -0.432 1.00 95.94 177 VAL A N 1
ATOM 1367 C CA . VAL A 1 177 ? 10.958 -5.104 -1.790 1.00 95.94 177 VAL A CA 1
ATOM 1368 C C . VAL A 1 177 ? 11.280 -3.944 -2.733 1.00 95.94 177 VAL A C 1
ATOM 1370 O O . VAL A 1 177 ? 10.546 -2.962 -2.814 1.00 95.94 177 VAL A O 1
ATOM 1373 N N . THR A 1 178 ? 12.364 -4.078 -3.499 1.00 97.44 178 THR A N 1
ATOM 1374 C CA . THR A 1 178 ? 12.772 -3.095 -4.512 1.00 97.44 178 THR A CA 1
ATOM 1375 C C . THR A 1 178 ? 12.797 -3.727 -5.902 1.00 97.44 178 THR A C 1
ATOM 1377 O O . THR A 1 178 ? 13.643 -4.569 -6.198 1.00 97.44 178 THR A O 1
ATOM 1380 N N . LEU A 1 179 ? 11.917 -3.263 -6.791 1.00 97.00 179 LEU A N 1
ATOM 1381 C CA . LEU A 1 179 ? 11.942 -3.535 -8.233 1.00 97.00 179 LEU A CA 1
ATOM 1382 C C . LEU A 1 179 ? 12.672 -2.386 -8.951 1.00 97.00 179 LEU A C 1
ATOM 1384 O O . LEU A 1 179 ? 12.077 -1.576 -9.666 1.00 97.00 179 LEU A O 1
ATOM 1388 N N . GLY A 1 180 ? 13.976 -2.284 -8.676 1.00 92.94 180 GLY A N 1
ATOM 1389 C CA . GLY A 1 180 ? 14.863 -1.195 -9.102 1.00 92.94 180 GLY A CA 1
ATOM 1390 C C . GLY A 1 180 ? 15.653 -1.472 -10.388 1.00 92.94 180 GLY A C 1
ATOM 1391 O O . GLY A 1 180 ? 15.587 -2.556 -10.965 1.00 92.94 180 GLY A O 1
ATOM 1392 N N . ALA A 1 181 ? 16.412 -0.475 -10.849 1.00 87.81 181 ALA A N 1
ATOM 1393 C CA . ALA A 1 181 ? 17.264 -0.589 -12.033 1.00 87.81 181 ALA A CA 1
ATOM 1394 C C . ALA A 1 181 ? 18.690 -1.035 -11.677 1.00 87.81 181 ALA A C 1
ATOM 1396 O O . ALA A 1 181 ? 19.259 -0.589 -10.683 1.00 87.81 181 ALA A O 1
ATOM 1397 N N . LYS A 1 182 ? 19.303 -1.873 -12.525 1.00 77.25 182 LYS A N 1
ATOM 1398 C CA . LYS A 1 182 ? 20.688 -2.345 -12.325 1.00 77.25 182 LYS A CA 1
ATOM 1399 C C . LYS A 1 182 ? 21.743 -1.327 -12.777 1.00 77.25 182 LYS A C 1
ATOM 1401 O O . LYS A 1 182 ? 22.800 -1.238 -12.160 1.00 77.25 182 LYS A O 1
ATOM 1406 N N . ARG A 1 183 ? 21.503 -0.622 -13.892 1.00 71.00 183 ARG A N 1
ATOM 1407 C CA . ARG A 1 183 ? 22.430 0.343 -14.516 1.00 71.00 183 ARG A CA 1
ATOM 1408 C C . ARG A 1 183 ? 21.659 1.416 -15.282 1.00 71.00 183 ARG A C 1
ATOM 1410 O O . ARG A 1 183 ? 20.587 1.135 -15.814 1.00 71.00 183 ARG A O 1
ATOM 1417 N N . PHE A 1 184 ? 22.247 2.604 -15.383 1.00 67.50 184 PHE A N 1
ATOM 1418 C CA . PHE A 1 184 ? 21.776 3.674 -16.256 1.00 67.50 184 PHE A CA 1
ATOM 1419 C C . PHE A 1 184 ? 22.699 3.731 -17.479 1.00 67.50 184 PHE A C 1
ATOM 1421 O O . PHE A 1 184 ? 23.841 4.163 -17.333 1.00 67.50 184 PHE A O 1
ATOM 1428 N N . PRO A 1 185 ? 22.279 3.216 -18.649 1.00 66.25 185 PRO A N 1
ATOM 1429 C CA . PRO A 1 185 ? 23.073 3.359 -19.859 1.00 66.25 185 PRO A CA 1
ATOM 1430 C C . PRO A 1 185 ? 23.164 4.841 -20.231 1.00 66.25 185 PRO A C 1
ATOM 1432 O O . PRO A 1 185 ? 22.146 5.534 -20.305 1.00 66.25 185 PRO A O 1
ATOM 1435 N N . SER A 1 186 ? 24.392 5.309 -20.427 1.00 70.06 186 SER A N 1
ATOM 1436 C CA . SER A 1 186 ? 24.678 6.615 -21.008 1.00 70.06 186 SER A CA 1
ATOM 1437 C C . SER A 1 186 ? 24.818 6.472 -22.521 1.00 70.06 186 SER A C 1
ATOM 1439 O O . SER A 1 186 ? 25.322 5.452 -22.995 1.00 70.06 186 SER A O 1
ATOM 1441 N N . ASP A 1 187 ? 24.349 7.453 -23.283 1.00 72.44 187 ASP A N 1
ATOM 1442 C CA . ASP A 1 187 ? 24.721 7.593 -24.690 1.00 72.44 187 ASP A CA 1
ATOM 1443 C C . ASP A 1 187 ? 26.188 8.035 -24.849 1.00 72.44 187 ASP A C 1
ATOM 1445 O O . ASP A 1 187 ? 26.927 8.177 -23.868 1.00 72.44 187 ASP A O 1
ATOM 1449 N N . GLU A 1 188 ? 26.625 8.199 -26.099 1.00 73.25 188 GLU A N 1
ATOM 1450 C CA . GLU A 1 188 ? 27.995 8.598 -26.447 1.00 73.25 188 GLU A CA 1
ATOM 1451 C C . GLU A 1 188 ? 28.386 9.967 -25.853 1.00 73.25 188 GLU A C 1
ATOM 1453 O O . GLU A 1 188 ? 29.569 10.211 -25.617 1.00 73.25 188 GLU A O 1
ATOM 1458 N N . ASP A 1 189 ? 27.399 10.802 -25.509 1.00 77.75 189 ASP A N 1
ATOM 1459 C CA . ASP A 1 189 ? 27.560 12.124 -24.893 1.00 77.75 189 ASP A CA 1
ATOM 1460 C C . ASP A 1 189 ? 27.473 12.090 -23.352 1.00 77.75 189 ASP A C 1
ATOM 1462 O O . ASP A 1 189 ? 27.516 13.128 -22.682 1.00 77.75 189 ASP A O 1
ATOM 1466 N N . GLY A 1 190 ? 27.347 10.900 -22.753 1.00 69.75 190 GLY A N 1
ATOM 1467 C CA . GLY A 1 190 ? 27.242 10.720 -21.306 1.00 69.75 190 GLY A CA 1
ATOM 1468 C C . GLY A 1 190 ? 25.841 10.969 -20.733 1.00 69.75 190 GLY A C 1
ATOM 1469 O O . GLY A 1 190 ? 25.655 10.835 -19.519 1.00 69.75 190 GLY A O 1
ATOM 1470 N N . GLN A 1 191 ? 24.845 11.292 -21.563 1.00 70.19 191 GLN A N 1
ATOM 1471 C CA . GLN A 1 191 ? 23.471 11.517 -21.123 1.00 70.19 191 GLN A CA 1
ATOM 1472 C C . GLN A 1 191 ? 22.775 10.194 -20.829 1.00 70.19 191 GLN A C 1
ATOM 1474 O O . GLN A 1 191 ? 22.868 9.220 -21.574 1.00 70.19 191 GLN A O 1
ATOM 1479 N N . LEU A 1 192 ? 22.039 10.157 -19.720 1.00 68.00 192 LEU A N 1
ATOM 1480 C CA . LEU A 1 192 ? 21.284 8.970 -19.343 1.00 68.00 192 LEU A CA 1
ATOM 1481 C C . LEU A 1 192 ? 20.147 8.734 -20.336 1.00 68.00 192 LEU A C 1
ATOM 1483 O O . LEU A 1 192 ? 19.247 9.567 -20.473 1.00 68.00 192 LEU A O 1
ATOM 1487 N N . GLN A 1 193 ? 20.138 7.558 -20.956 1.00 68.00 193 GLN A N 1
ATOM 1488 C CA . GLN A 1 193 ? 19.064 7.159 -21.855 1.00 68.00 193 GLN A CA 1
ATOM 1489 C C . GLN A 1 193 ? 17.778 6.926 -21.044 1.00 68.00 193 GLN A C 1
ATOM 1491 O O . GLN A 1 193 ? 17.661 5.988 -20.246 1.00 68.00 193 GLN A O 1
ATOM 1496 N N . LYS A 1 194 ? 16.794 7.814 -21.221 1.00 66.50 194 LYS A N 1
ATOM 1497 C CA . LYS A 1 194 ? 15.480 7.732 -20.561 1.00 66.50 194 LYS A CA 1
ATOM 1498 C C . LYS A 1 194 ? 14.529 6.837 -21.362 1.00 66.50 194 LYS A C 1
ATOM 1500 O O . LYS A 1 194 ? 14.666 6.691 -22.567 1.00 66.50 194 LYS A O 1
ATOM 1505 N N . GLY A 1 195 ? 13.558 6.225 -20.683 1.00 67.25 195 GLY A N 1
ATOM 1506 C CA . GLY A 1 195 ? 12.499 5.432 -21.324 1.00 67.25 195 GLY A CA 1
ATOM 1507 C C . GLY A 1 195 ? 12.832 3.973 -21.671 1.00 67.25 195 GLY A C 1
ATOM 1508 O O . GLY A 1 195 ? 11.909 3.200 -21.906 1.00 67.25 195 GLY A O 1
ATOM 1509 N N . HIS A 1 196 ? 14.098 3.544 -21.643 1.00 79.62 196 HIS A N 1
ATOM 1510 C CA . HIS A 1 196 ? 14.432 2.133 -21.877 1.00 79.62 196 HIS A CA 1
ATOM 1511 C C . HIS A 1 196 ? 13.994 1.223 -20.717 1.00 79.62 196 HIS A C 1
ATOM 1513 O O . HIS A 1 196 ? 14.066 1.593 -19.536 1.00 79.62 196 HIS A O 1
ATOM 1519 N N . ALA A 1 197 ? 13.567 0.004 -21.061 1.00 86.81 197 ALA A N 1
ATOM 1520 C CA . ALA A 1 197 ? 13.264 -1.045 -20.095 1.00 86.81 197 ALA A CA 1
ATOM 1521 C C . ALA A 1 197 ? 14.517 -1.365 -19.262 1.00 86.81 197 ALA A C 1
ATOM 1523 O O . ALA A 1 197 ? 15.557 -1.740 -19.800 1.00 86.81 197 ALA A O 1
ATOM 1524 N N . ARG A 1 198 ? 14.424 -1.164 -17.945 1.00 90.00 198 ARG A N 1
ATOM 1525 C CA . ARG A 1 198 ? 15.556 -1.283 -17.007 1.00 90.00 198 ARG A CA 1
ATOM 1526 C C . ARG A 1 198 ? 15.170 -1.831 -15.635 1.00 90.00 198 ARG A C 1
ATOM 1528 O O . ARG A 1 198 ? 16.055 -2.041 -14.810 1.00 90.00 198 ARG A O 1
ATOM 1535 N N . HIS A 1 199 ? 13.879 -2.032 -15.393 1.00 94.81 199 HIS A N 1
ATOM 1536 C CA . HIS A 1 199 ? 13.341 -2.601 -14.161 1.00 94.81 199 HIS A CA 1
ATOM 1537 C C . HIS A 1 199 ? 12.793 -4.016 -14.436 1.00 94.81 199 HIS A C 1
ATOM 1539 O O . HIS A 1 199 ? 12.588 -4.360 -15.603 1.00 94.81 199 HIS A O 1
ATOM 1545 N N . PRO A 1 200 ? 12.580 -4.842 -13.396 1.00 96.50 200 PRO A N 1
ATOM 1546 C CA . PRO A 1 200 ? 12.128 -6.221 -13.553 1.00 96.50 200 PRO A CA 1
ATOM 1547 C C . PRO A 1 200 ? 10.744 -6.368 -14.195 1.00 96.50 200 PRO A C 1
ATOM 1549 O O . PRO A 1 200 ? 9.884 -5.491 -14.079 1.00 96.50 200 PRO A O 1
ATOM 1552 N N . ILE A 1 201 ? 10.535 -7.539 -14.796 1.00 97.69 201 ILE A N 1
ATOM 1553 C CA . ILE A 1 201 ? 9.215 -8.082 -15.115 1.00 97.69 201 ILE A CA 1
ATOM 1554 C C . ILE A 1 201 ? 8.909 -9.143 -14.056 1.00 97.69 201 ILE A C 1
ATOM 1556 O O . ILE A 1 201 ? 9.715 -10.050 -13.849 1.00 97.69 201 ILE A O 1
ATOM 1560 N N . VAL A 1 202 ? 7.781 -9.005 -13.368 1.00 97.81 202 VAL A N 1
ATOM 1561 C CA . VAL A 1 202 ? 7.266 -9.964 -12.388 1.00 97.81 202 VAL A CA 1
ATOM 1562 C C . VAL A 1 202 ? 6.060 -10.646 -13.019 1.00 97.81 202 VAL A C 1
ATOM 1564 O O . VAL A 1 202 ? 5.102 -9.966 -13.374 1.00 97.81 202 VAL A O 1
ATOM 1567 N N . GLU A 1 203 ? 6.128 -11.962 -13.204 1.00 97.81 203 GLU A N 1
ATOM 1568 C CA . GLU A 1 203 ? 5.051 -12.742 -13.825 1.00 97.81 203 GLU A CA 1
ATOM 1569 C C . GLU A 1 203 ? 3.853 -12.936 -12.883 1.00 97.81 203 GLU A C 1
ATOM 1571 O O . GLU A 1 203 ? 3.882 -12.539 -11.717 1.00 97.81 203 GLU A O 1
ATOM 1576 N N . ASP A 1 204 ? 2.783 -13.520 -13.416 1.00 91.62 204 ASP A N 1
ATOM 1577 C CA . ASP A 1 204 ? 1.557 -13.807 -12.680 1.00 91.62 204 ASP A CA 1
ATOM 1578 C C . ASP A 1 204 ? 1.803 -14.692 -11.448 1.00 91.62 204 ASP A C 1
ATOM 1580 O O . ASP A 1 204 ? 2.686 -15.548 -11.436 1.00 91.62 204 ASP A O 1
ATOM 1584 N N . ASP A 1 205 ? 0.983 -14.497 -10.413 1.00 82.88 205 ASP A N 1
ATOM 1585 C CA . ASP A 1 205 ? 0.945 -15.318 -9.192 1.00 82.88 205 ASP A CA 1
ATOM 1586 C C . ASP A 1 205 ? 2.250 -15.329 -8.362 1.00 82.88 205 ASP A C 1
ATOM 1588 O O . ASP A 1 205 ? 2.365 -16.064 -7.377 1.00 82.88 205 ASP A O 1
ATOM 1592 N N . VAL A 1 206 ? 3.225 -14.481 -8.707 1.00 89.62 206 VAL A N 1
ATOM 1593 C CA . VAL A 1 206 ? 4.481 -14.343 -7.963 1.00 89.62 206 VAL A CA 1
ATOM 1594 C C . VAL A 1 206 ? 4.243 -13.694 -6.595 1.00 89.62 206 VAL A C 1
ATOM 1596 O O . VAL A 1 206 ? 3.502 -12.719 -6.455 1.00 89.62 206 VAL A O 1
ATOM 1599 N N . VAL A 1 207 ? 4.931 -14.215 -5.578 1.00 89.81 207 VAL A N 1
ATOM 1600 C CA . VAL A 1 207 ? 4.989 -13.653 -4.224 1.00 89.81 207 VAL A CA 1
ATOM 1601 C C . VAL A 1 207 ? 6.437 -13.282 -3.913 1.00 89.81 207 VAL A C 1
ATOM 1603 O O . VAL A 1 207 ? 7.323 -14.122 -4.081 1.00 89.81 207 VAL A O 1
ATOM 1606 N N . ILE A 1 208 ? 6.668 -12.036 -3.485 1.00 89.88 208 ILE A N 1
ATOM 1607 C CA . ILE A 1 208 ? 7.996 -11.479 -3.173 1.00 89.88 208 ILE A CA 1
ATOM 1608 C C . ILE A 1 208 ? 8.030 -10.950 -1.746 1.00 89.88 208 ILE A C 1
ATOM 1610 O O . ILE A 1 208 ? 7.214 -10.046 -1.448 1.00 89.88 208 ILE A O 1
#

Organism: NCBI:txid251724

Sequence (208 aa):
MKVWVLRHGEAQSRARSDAERELTAHGREEVLKSAVHLSDKSVQRIIASPYVRALQTAELVRQSLGFNDPVVTVPWLTPDSSPREVLLQLDKLGVDEVLLCYPGILAVIHHRLAHHLYRAGLPLLARISSEIAHSATGIDIHPGAQIGPSFFIDHGTGVVIGETAIIGERVRIYQAVTLGAKRFPSDEDGQLQKGHARHPIVEDDVVI

InterPro domains:
  IPR011004 Trimeric LpxA-like superfamily [SSF51161] (96-208)
  IPR013078 Histidine phosphatase superfamily, clade-1 [PF00300] (3-73)
  IPR029033 Histidine phosphatase superfamily [G3DSA:3.40.50.1240] (1-96)
  IPR029033 Histidine phosphatase superfamily [SSF53254] (1-118)
  IPR042122 Serine acetyltransferase, N-terminal domain superfamily [G3DSA:1.10.3130.10] (97-139)